Protein AF-N2A5P5-F1 (afdb_monomer_lite)

pLDDT: mean 85.72, std 20.42, range [27.73, 98.94]

Foldseek 3Di:
DEQDLHEQAQNEQDQPEQALYEHDNYEQDQYEHELYEQDNYEPDQYEDDNHEHHNYEQANYEHDQYEQDQYEQDLYEQDQYEDDNYEQDQYEHHNYEDANYEQANYENDCYAQANYECACYEQALYEPHLYANHLYECHNYHQHLYHQFNYNCHNYADDPVVQVVCCVQVVCDCVNVPHCPDPDPDDDDDDDDDGDDPVSSVVSVVVVVVPD

Secondary structure (DSSP, 8-state):
-B-TT-B-TT-B-TT-B-TT-B-TT-B-TT-B-TT-B-TT-B-TT-B-TT-B-TT-B-TT-B-TT-B-TT-B-TT-B-TT-B-TT-B-TT-B-TT-B-TT-B-TT-B-TT-B-TT-B-TT-B-TT-B-TT-B-TT-B-TT-B-TT-B-TT-B-TT-B--HHHHHHHHHHH---GGGS----SS--------------HHHHHHHHHHHHTT-

Radius of gyration: 17.65 Å; chains: 1; bounding box: 47×33×48 Å

Sequence (212 aa):
MNIEKSNLEQANLCGTNFYNSNLSQANLKNALMRFSNFRFCNLRNADLTGADLTGADLRDAFLENAILIGANLRGVNLRRINLKGAVLRKAKLEGADLSDSNLGNADLSNSELMKVRFINAKLEASSLENADLRYALFTNAKIEAIRLEGACIKGVIFSENQIEYLEKYYNMKEEKIKMSKSNDFELKVVNDQWPISQTAIDELLEELSKTR

InterPro domains:
  IPR001646 Pentapeptide repeat [PF00805] (4-34)
  IPR001646 Pentapeptide repeat [PF00805] (66-103)
  IPR001646 Pentapeptide repeat [PF00805] (118-154)
  IPR051082 Pentapeptide repeat and BTB/POZ domain-containing protein [PTHR14136] (5-165)

Organism: NCBI:txid1235802

Structure (mmCIF, N/CA/C/O backbone):
data_AF-N2A5P5-F1
#
_entry.id   AF-N2A5P5-F1
#
loop_
_atom_site.group_PDB
_atom_site.id
_atom_site.type_symbol
_atom_site.label_atom_id
_atom_site.label_alt_id
_atom_site.label_comp_id
_atom_site.label_asym_id
_atom_site.label_entity_id
_atom_site.label_seq_id
_atom_site.pdbx_PDB_ins_code
_atom_site.Cartn_x
_atom_site.Cartn_y
_atom_site.Cartn_z
_atom_site.occupancy
_atom_site.B_iso_or_equiv
_atom_site.auth_seq_id
_atom_site.auth_comp_id
_atom_site.auth_asym_id
_atom_site.auth_atom_id
_atom_site.pdbx_PDB_model_num
ATOM 1 N N . MET A 1 1 ? 15.684 -8.470 -13.370 1.00 89.38 1 MET A N 1
ATOM 2 C CA . MET A 1 1 ? 16.046 -7.296 -14.203 1.00 89.38 1 MET A CA 1
ATOM 3 C C . MET A 1 1 ? 16.482 -6.154 -13.289 1.00 89.38 1 MET A C 1
ATOM 5 O O . MET A 1 1 ? 16.019 -6.119 -12.155 1.00 89.38 1 MET A O 1
ATOM 9 N N . ASN A 1 2 ? 17.363 -5.252 -13.732 1.00 94.81 2 ASN A N 1
ATOM 10 C CA . ASN A 1 2 ? 17.663 -4.018 -12.999 1.00 94.81 2 ASN A CA 1
ATOM 11 C C . ASN A 1 2 ? 17.265 -2.815 -13.857 1.00 94.81 2 ASN A C 1
ATOM 13 O O . ASN A 1 2 ? 17.882 -2.563 -14.886 1.00 94.81 2 ASN A O 1
ATOM 17 N N . ILE A 1 3 ? 16.214 -2.127 -13.433 1.00 95.31 3 ILE A N 1
ATOM 18 C CA . ILE A 1 3 ? 15.655 -0.919 -14.047 1.00 95.31 3 ILE A CA 1
ATOM 19 C C . ILE A 1 3 ? 15.402 0.133 -12.955 1.00 95.31 3 ILE A C 1
ATOM 21 O O . ILE A 1 3 ? 14.454 0.916 -13.019 1.00 95.31 3 ILE A O 1
ATOM 25 N N . GLU A 1 4 ? 16.253 0.135 -11.926 1.00 98.06 4 GLU A N 1
ATOM 26 C CA . GLU A 1 4 ? 16.302 1.179 -10.905 1.00 98.06 4 GLU A CA 1
ATOM 27 C C . GLU A 1 4 ? 16.377 2.566 -11.557 1.00 98.06 4 GLU A C 1
ATOM 29 O O . GLU A 1 4 ? 17.116 2.765 -12.522 1.00 98.06 4 GLU A O 1
ATOM 34 N N . LYS A 1 5 ? 15.609 3.525 -11.021 1.00 98.12 5 LYS A N 1
ATOM 35 C CA . LYS A 1 5 ? 15.544 4.924 -11.492 1.00 98.12 5 LYS A CA 1
ATOM 36 C C . LYS A 1 5 ? 15.142 5.100 -12.960 1.00 98.12 5 LYS A C 1
ATOM 38 O O . LYS A 1 5 ? 15.228 6.206 -13.490 1.00 98.12 5 LYS A O 1
ATOM 43 N N . SER A 1 6 ? 14.713 4.035 -13.633 1.00 98.06 6 SER A N 1
ATOM 44 C CA . SER A 1 6 ? 14.269 4.128 -15.019 1.00 98.06 6 SER A CA 1
ATOM 45 C C . SER A 1 6 ? 13.010 4.985 -15.132 1.00 98.06 6 SER A C 1
ATOM 47 O O . SER A 1 6 ? 12.188 5.046 -14.213 1.00 98.06 6 SER A O 1
ATOM 49 N N . ASN A 1 7 ? 12.860 5.646 -16.278 1.00 98.44 7 ASN A N 1
ATOM 50 C CA . ASN A 1 7 ? 11.618 6.312 -16.629 1.00 98.44 7 ASN A CA 1
ATOM 51 C C . ASN A 1 7 ? 10.752 5.372 -17.472 1.00 98.44 7 ASN A C 1
ATOM 53 O O . ASN A 1 7 ? 11.089 5.066 -18.613 1.00 98.44 7 ASN A O 1
ATOM 57 N N . LEU A 1 8 ? 9.655 4.919 -16.880 1.00 98.12 8 LEU A N 1
ATOM 58 C CA . LEU A 1 8 ? 8.645 4.029 -17.447 1.00 98.12 8 LEU A CA 1
ATOM 59 C C . LEU A 1 8 ? 7.249 4.661 -17.333 1.00 98.12 8 LEU A C 1
ATOM 61 O O . LEU A 1 8 ? 6.236 3.960 -17.296 1.00 98.12 8 LEU A O 1
ATOM 65 N N . GLU A 1 9 ? 7.188 5.991 -17.257 1.00 98.62 9 GLU A N 1
ATOM 66 C CA . GLU A 1 9 ? 5.933 6.729 -17.254 1.00 98.62 9 GLU A CA 1
ATOM 67 C C . GLU A 1 9 ? 5.103 6.380 -18.493 1.00 98.62 9 GLU A C 1
ATOM 69 O O . GLU A 1 9 ? 5.610 6.354 -19.614 1.00 98.62 9 GLU A O 1
ATOM 74 N N . GLN A 1 10 ? 3.822 6.079 -18.268 1.00 98.56 10 GLN A N 1
ATOM 75 C CA . GLN A 1 10 ? 2.847 5.677 -19.288 1.00 98.56 10 GLN A CA 1
ATOM 76 C C . GLN A 1 10 ? 3.238 4.419 -20.083 1.00 98.56 10 GLN A C 1
ATOM 78 O O . GLN A 1 10 ? 2.587 4.083 -21.074 1.00 98.56 10 GLN A O 1
ATOM 83 N N . ALA A 1 11 ? 4.272 3.686 -19.659 1.00 98.44 11 ALA A N 1
ATOM 84 C CA . ALA A 1 11 ? 4.704 2.487 -20.354 1.00 98.44 11 ALA A CA 1
ATOM 85 C C . ALA A 1 11 ? 3.616 1.406 -20.308 1.00 98.44 11 ALA A C 1
ATOM 87 O O . ALA A 1 11 ? 2.959 1.190 -19.285 1.00 98.44 11 ALA A O 1
ATOM 88 N N . ASN A 1 12 ? 3.460 0.675 -21.413 1.00 98.44 12 ASN A N 1
ATOM 89 C CA . ASN A 1 12 ? 2.666 -0.544 -21.422 1.00 98.44 12 ASN A CA 1
ATOM 90 C C . ASN A 1 12 ? 3.538 -1.727 -20.999 1.00 98.44 12 ASN A C 1
ATOM 92 O O . ASN A 1 12 ? 4.409 -2.173 -21.740 1.00 98.44 12 ASN A O 1
ATOM 96 N N . LEU A 1 13 ? 3.277 -2.226 -19.799 1.00 98.12 13 LEU A N 1
ATOM 97 C CA . LEU A 1 13 ? 3.984 -3.316 -19.141 1.00 98.12 13 LEU A CA 1
ATOM 98 C C . LEU A 1 13 ? 3.015 -4.442 -18.749 1.00 98.12 13 LEU A C 1
ATOM 100 O O . LEU A 1 13 ? 3.316 -5.212 -17.834 1.00 98.12 13 LEU A O 1
ATOM 104 N N . CYS A 1 14 ? 1.840 -4.516 -19.389 1.00 98.12 14 CYS A N 1
ATOM 105 C CA . CYS A 1 14 ? 0.819 -5.515 -19.082 1.00 98.12 14 CYS A CA 1
ATOM 106 C C . CYS A 1 14 ? 1.378 -6.930 -19.268 1.00 98.12 14 CYS A C 1
ATOM 108 O O . CYS A 1 14 ? 1.959 -7.244 -20.305 1.00 98.12 14 CYS A O 1
ATOM 110 N N . GLY A 1 15 ? 1.185 -7.792 -18.271 1.00 97.75 15 GLY A N 1
ATOM 111 C CA . GLY A 1 15 ? 1.650 -9.180 -18.296 1.00 97.75 15 GLY A CA 1
ATOM 112 C C . GLY A 1 15 ? 3.170 -9.351 -18.205 1.00 97.75 15 GLY A C 1
ATOM 113 O O . GLY A 1 15 ? 3.657 -10.482 -18.245 1.00 97.75 15 GLY A O 1
ATOM 114 N N . THR A 1 16 ? 3.941 -8.268 -18.066 1.00 98.12 16 THR A N 1
ATOM 115 C CA . THR A 1 16 ? 5.398 -8.358 -17.944 1.00 98.12 16 THR A CA 1
ATOM 116 C C . THR A 1 16 ? 5.785 -9.104 -16.670 1.00 98.12 16 THR A C 1
ATOM 118 O O . THR A 1 16 ? 5.242 -8.874 -15.585 1.00 98.12 16 THR A O 1
ATOM 121 N N . ASN A 1 17 ? 6.765 -9.998 -16.791 1.00 97.94 17 ASN A N 1
ATOM 122 C CA . ASN A 1 17 ? 7.321 -10.711 -15.654 1.00 97.94 17 ASN A CA 1
ATOM 123 C C . ASN A 1 17 ? 8.521 -9.953 -15.077 1.00 97.94 17 ASN A C 1
ATOM 125 O O . ASN A 1 17 ? 9.625 -10.022 -15.616 1.00 97.94 17 ASN A O 1
ATOM 129 N N . PHE A 1 18 ? 8.306 -9.267 -13.957 1.00 97.88 18 PHE A N 1
ATOM 130 C CA . PHE A 1 18 ? 9.353 -8.582 -13.210 1.00 97.88 18 PHE A CA 1
ATOM 131 C C . PHE A 1 18 ? 9.908 -9.407 -12.052 1.00 97.88 18 PHE A C 1
ATOM 133 O O . PHE A 1 18 ? 10.740 -8.878 -11.330 1.00 97.88 18 PHE A O 1
ATOM 140 N N . TYR A 1 19 ? 9.524 -10.676 -11.875 1.00 97.94 19 TYR A N 1
ATOM 141 C CA . TYR A 1 19 ? 9.940 -11.516 -10.745 1.00 97.94 19 TYR A CA 1
ATOM 142 C C . TYR A 1 19 ? 11.379 -11.252 -10.269 1.00 97.94 19 TYR A C 1
ATOM 144 O O . TYR A 1 19 ? 12.332 -11.363 -11.048 1.00 97.94 19 TYR A O 1
ATOM 152 N N . ASN A 1 20 ? 11.525 -10.901 -8.986 1.00 97.88 20 ASN A N 1
ATOM 153 C CA . ASN A 1 20 ? 12.812 -10.608 -8.349 1.00 97.88 20 ASN A CA 1
ATOM 154 C C . ASN A 1 20 ? 13.648 -9.516 -9.064 1.00 97.88 20 ASN A C 1
ATOM 156 O O . ASN A 1 20 ? 14.874 -9.602 -9.156 1.00 97.88 20 ASN A O 1
ATOM 160 N N . SER A 1 21 ? 12.994 -8.503 -9.637 1.00 98.31 21 SER A N 1
ATOM 161 C CA . SER A 1 21 ? 13.669 -7.372 -10.284 1.00 98.31 21 SER A CA 1
ATOM 162 C C . SER A 1 21 ? 13.833 -6.182 -9.349 1.00 98.31 21 SER A C 1
ATOM 164 O O . SER A 1 21 ? 13.068 -5.986 -8.404 1.00 98.31 21 SER A O 1
ATOM 166 N N . ASN A 1 22 ? 14.829 -5.353 -9.654 1.00 98.69 22 ASN A N 1
ATOM 167 C CA . ASN A 1 22 ? 15.015 -4.063 -9.016 1.00 98.69 22 ASN A CA 1
ATOM 168 C C . ASN A 1 22 ? 14.384 -2.958 -9.870 1.00 98.69 22 ASN A C 1
ATOM 170 O O . ASN A 1 22 ? 14.836 -2.704 -10.986 1.00 98.69 22 ASN A O 1
ATOM 174 N N . LEU A 1 23 ? 13.348 -2.324 -9.328 1.00 98.50 23 LEU A N 1
ATOM 175 C CA . LEU A 1 23 ? 12.633 -1.167 -9.866 1.00 98.50 23 LEU A CA 1
ATOM 176 C C . LEU A 1 23 ? 12.647 0.001 -8.862 1.00 98.50 23 LEU A C 1
ATOM 178 O O . LEU A 1 23 ? 11.804 0.894 -8.939 1.00 98.50 23 LEU A O 1
ATOM 182 N N . SER A 1 24 ? 13.555 0.001 -7.878 1.00 98.75 24 SER A N 1
ATOM 183 C CA . SER A 1 24 ? 13.569 1.057 -6.865 1.00 98.75 24 SER A CA 1
ATOM 184 C C . SER A 1 24 ? 13.732 2.422 -7.522 1.00 98.75 24 SER A C 1
ATOM 186 O O . SER A 1 24 ? 14.512 2.558 -8.465 1.00 98.75 24 SER A O 1
ATOM 188 N N . GLN A 1 25 ? 13.025 3.430 -7.017 1.00 98.75 25 GLN A N 1
ATOM 189 C CA . GLN A 1 25 ? 13.051 4.800 -7.543 1.00 98.75 25 GLN A CA 1
ATOM 190 C C . GLN A 1 25 ? 12.631 4.935 -9.021 1.00 98.75 25 GLN A C 1
ATOM 192 O O . GLN A 1 25 ? 12.837 5.993 -9.609 1.00 98.75 25 GLN A O 1
ATOM 197 N N . ALA A 1 26 ? 12.072 3.896 -9.653 1.00 98.69 26 ALA A N 1
ATOM 198 C CA . ALA A 1 26 ? 11.576 4.007 -11.021 1.00 98.69 26 ALA A CA 1
ATOM 199 C C . ALA A 1 26 ? 10.367 4.956 -11.088 1.00 98.69 26 ALA A C 1
ATOM 201 O O . ALA A 1 26 ? 9.514 4.960 -10.195 1.00 98.69 26 ALA A O 1
ATOM 202 N N . ASN A 1 27 ? 10.277 5.732 -12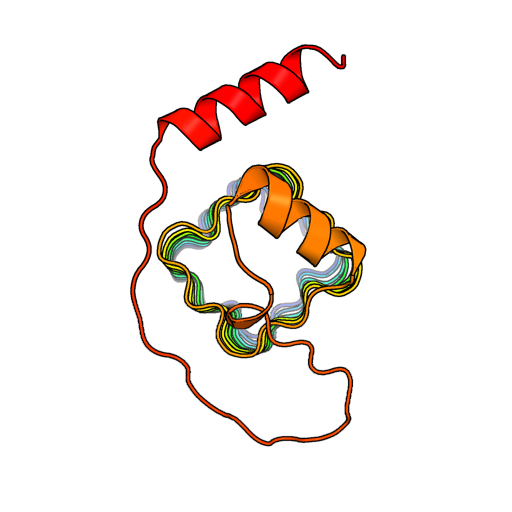.169 1.00 98.81 27 ASN A N 1
ATOM 203 C CA . ASN A 1 27 ? 9.079 6.492 -12.508 1.00 98.81 27 ASN A CA 1
ATOM 204 C C . ASN A 1 27 ? 8.130 5.574 -13.290 1.00 98.81 27 ASN A C 1
ATOM 206 O O . ASN A 1 27 ? 8.405 5.243 -14.436 1.00 98.81 27 ASN A O 1
ATOM 210 N N . LEU A 1 28 ? 7.035 5.154 -12.665 1.00 98.75 28 LEU A N 1
ATOM 211 C CA . LEU A 1 28 ? 5.990 4.277 -13.206 1.00 98.75 28 LEU A CA 1
ATOM 212 C C . LEU A 1 28 ? 4.634 4.999 -13.267 1.00 98.75 28 LEU A C 1
ATOM 214 O O . LEU A 1 28 ? 3.579 4.357 -13.296 1.00 98.75 28 LEU A O 1
ATOM 218 N N . LYS A 1 29 ? 4.644 6.338 -13.274 1.00 98.88 29 LYS A N 1
ATOM 219 C CA . LYS A 1 29 ? 3.428 7.152 -13.335 1.00 98.88 29 LYS A CA 1
ATOM 220 C C . LYS A 1 29 ? 2.555 6.730 -14.502 1.00 98.88 29 LYS A C 1
ATOM 222 O O . LYS A 1 29 ? 3.030 6.640 -15.631 1.00 98.88 29 LYS A O 1
ATOM 227 N N . ASN A 1 30 ? 1.276 6.489 -14.241 1.00 98.75 30 ASN A N 1
ATOM 228 C CA . ASN A 1 30 ? 0.281 6.110 -15.246 1.00 98.75 30 ASN A CA 1
ATOM 229 C C . ASN A 1 30 ? 0.664 4.879 -16.099 1.00 98.75 30 ASN A C 1
ATOM 231 O O . ASN A 1 30 ? 0.097 4.681 -17.173 1.00 98.75 30 ASN A O 1
ATOM 235 N N . ALA A 1 31 ? 1.626 4.056 -15.665 1.00 98.75 31 ALA A N 1
ATOM 236 C CA . ALA A 1 31 ? 2.014 2.856 -16.394 1.00 98.75 31 ALA A CA 1
ATOM 237 C C . ALA A 1 31 ? 0.888 1.811 -16.358 1.00 98.75 31 ALA A C 1
ATOM 239 O O . ALA A 1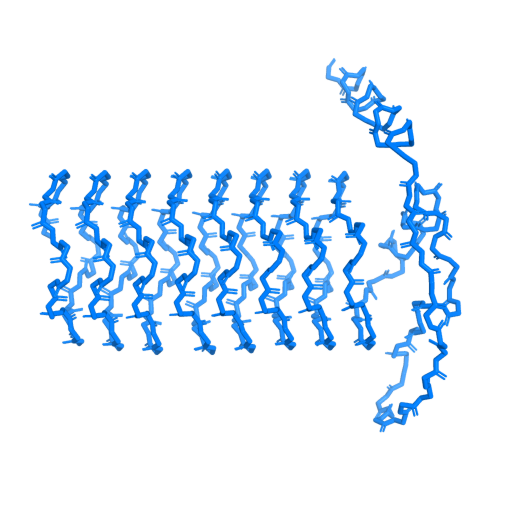 31 ? 0.183 1.653 -15.355 1.00 98.75 31 ALA A O 1
ATOM 240 N N . LEU A 1 32 ? 0.739 1.062 -17.451 1.00 98.75 32 LEU A N 1
ATOM 241 C CA . LEU A 1 32 ? -0.211 -0.043 -17.547 1.00 98.75 32 LEU A CA 1
ATOM 242 C C . LEU A 1 32 ? 0.502 -1.334 -17.149 1.00 98.75 32 LEU A C 1
ATOM 244 O O . LEU A 1 32 ? 1.294 -1.864 -17.919 1.00 98.75 32 LEU A O 1
ATOM 248 N N . MET A 1 33 ? 0.224 -1.853 -15.959 1.00 98.12 33 MET A N 1
ATOM 249 C CA . MET A 1 33 ? 0.908 -3.011 -15.365 1.00 98.12 33 MET A CA 1
ATOM 250 C C . MET A 1 33 ? -0.077 -4.118 -14.971 1.00 98.12 33 MET A C 1
ATOM 252 O O . MET A 1 33 ? 0.137 -4.876 -14.022 1.00 98.12 33 MET A O 1
ATOM 256 N N . ARG A 1 34 ? -1.194 -4.201 -15.698 1.00 97.94 34 ARG A N 1
ATOM 257 C CA . ARG A 1 34 ? -2.229 -5.205 -15.454 1.00 97.94 34 ARG A CA 1
ATOM 258 C C . ARG A 1 34 ? -1.664 -6.607 -15.634 1.00 97.94 34 ARG A C 1
ATOM 260 O O . ARG A 1 34 ? -0.956 -6.862 -16.608 1.00 97.94 34 ARG A O 1
ATOM 267 N N . PHE A 1 35 ? -2.025 -7.516 -14.733 1.00 96.62 35 PHE A N 1
ATOM 268 C CA . PHE A 1 35 ? -1.610 -8.928 -14.763 1.00 96.62 35 PHE A CA 1
ATOM 269 C C . PHE A 1 35 ? -0.090 -9.170 -14.737 1.00 96.62 35 PHE A C 1
ATOM 271 O O . PHE A 1 35 ? 0.368 -10.273 -15.033 1.00 96.62 35 PHE A O 1
ATOM 278 N N . SER A 1 36 ? 0.707 -8.159 -14.397 1.00 97.69 36 SER A N 1
ATOM 279 C CA . SER A 1 36 ? 2.163 -8.272 -14.330 1.00 97.69 36 SER A CA 1
ATOM 280 C C . SER A 1 36 ? 2.603 -8.956 -13.034 1.00 97.69 36 SER A C 1
ATOM 282 O O . SER A 1 36 ? 1.942 -8.861 -11.996 1.00 97.69 36 SER A O 1
ATOM 284 N N . ASN A 1 37 ? 3.739 -9.651 -13.077 1.00 97.62 37 ASN A N 1
ATOM 285 C CA . ASN A 1 37 ? 4.287 -10.355 -11.917 1.00 97.62 37 ASN A CA 1
ATOM 286 C C . ASN A 1 37 ? 5.388 -9.517 -11.260 1.00 97.62 37 ASN A C 1
ATOM 288 O O . ASN A 1 37 ? 6.486 -9.419 -11.806 1.00 97.62 37 ASN A O 1
ATOM 292 N N . PHE A 1 38 ? 5.110 -8.967 -10.079 1.00 97.75 38 PHE A N 1
ATOM 293 C CA . PHE A 1 38 ? 6.050 -8.193 -9.265 1.00 97.75 38 PHE A CA 1
ATOM 294 C C . PHE A 1 38 ? 6.502 -8.927 -8.001 1.00 97.75 38 PHE A C 1
ATOM 296 O O . PHE A 1 38 ? 7.065 -8.308 -7.095 1.00 97.75 38 PHE A O 1
ATOM 303 N N . ARG A 1 39 ? 6.290 -10.242 -7.908 1.00 97.69 39 ARG A N 1
ATOM 304 C CA . ARG A 1 39 ? 6.695 -10.995 -6.718 1.00 97.69 39 ARG A CA 1
ATOM 305 C C . ARG A 1 39 ? 8.177 -10.791 -6.417 1.00 97.69 39 ARG A C 1
ATOM 307 O O . ARG A 1 39 ? 9.017 -10.871 -7.321 1.00 97.69 39 ARG A O 1
ATOM 314 N N . PHE A 1 40 ? 8.479 -10.528 -5.148 1.00 97.38 40 PHE A N 1
ATOM 315 C CA . PHE A 1 40 ? 9.831 -10.252 -4.648 1.00 97.38 40 PHE A CA 1
ATOM 316 C C . PHE A 1 40 ? 10.540 -9.053 -5.304 1.00 97.38 40 PHE A C 1
ATOM 318 O O . PHE A 1 40 ? 11.757 -8.918 -5.187 1.00 97.38 40 PHE A O 1
ATOM 325 N N . CYS A 1 41 ? 9.823 -8.175 -6.012 1.00 98.00 41 CYS A N 1
ATOM 326 C CA . CYS A 1 41 ? 10.438 -6.991 -6.605 1.00 98.00 41 CYS A CA 1
ATOM 327 C C . CYS A 1 41 ? 10.808 -5.956 -5.548 1.00 98.00 41 CYS A C 1
ATOM 329 O O . CYS A 1 41 ? 10.086 -5.746 -4.571 1.00 98.00 41 CYS A O 1
ATOM 331 N N . ASN 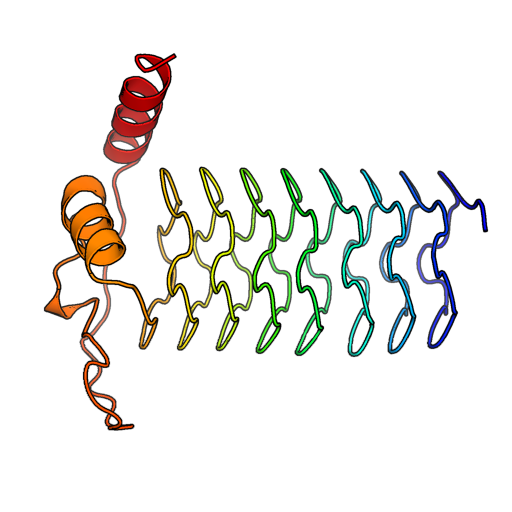A 1 42 ? 11.899 -5.242 -5.806 1.00 98.69 42 ASN A N 1
ATOM 332 C CA . ASN A 1 42 ? 12.231 -4.024 -5.087 1.00 98.69 42 ASN A CA 1
ATOM 333 C C . ASN A 1 42 ? 11.621 -2.821 -5.813 1.00 98.69 42 ASN A C 1
ATOM 335 O O . ASN A 1 42 ? 12.121 -2.420 -6.855 1.00 98.69 42 ASN A O 1
ATOM 339 N N . LEU A 1 43 ? 10.556 -2.251 -5.260 1.00 98.62 43 LEU A N 1
ATOM 340 C CA . LEU A 1 43 ? 9.837 -1.058 -5.729 1.00 98.62 43 LEU A CA 1
ATOM 341 C C . LEU A 1 43 ? 9.974 0.106 -4.728 1.00 98.62 43 LEU A C 1
ATOM 343 O O . LEU A 1 43 ? 9.197 1.060 -4.759 1.00 98.62 43 LEU A O 1
ATOM 347 N N . ARG A 1 44 ? 10.959 0.046 -3.821 1.00 98.81 44 ARG A N 1
ATOM 348 C CA . ARG A 1 44 ? 11.184 1.086 -2.809 1.00 98.81 44 ARG A CA 1
ATOM 349 C C . ARG A 1 44 ? 11.346 2.456 -3.448 1.00 98.81 44 ARG A C 1
ATOM 351 O O . ARG A 1 44 ? 12.145 2.618 -4.375 1.00 98.81 44 ARG A O 1
ATOM 358 N N . ASN A 1 45 ? 10.635 3.441 -2.908 1.00 98.75 45 ASN A N 1
ATOM 359 C CA . ASN A 1 45 ? 10.616 4.822 -3.396 1.00 98.75 45 ASN A CA 1
ATOM 360 C C . ASN A 1 45 ? 10.215 4.975 -4.883 1.00 98.75 45 ASN A C 1
ATOM 362 O O . ASN A 1 45 ? 10.514 6.007 -5.478 1.00 98.75 45 ASN A O 1
ATOM 366 N N . ALA A 1 46 ? 9.614 3.963 -5.519 1.00 98.75 46 ALA A N 1
ATOM 367 C CA . ALA A 1 46 ? 9.105 4.098 -6.882 1.00 98.75 46 ALA A CA 1
ATOM 368 C C . ALA A 1 46 ? 7.852 4.987 -6.905 1.00 98.75 46 ALA A C 1
ATOM 370 O O . ALA A 1 46 ? 7.085 5.022 -5.938 1.00 98.75 46 ALA A O 1
ATOM 371 N N . ASP A 1 47 ? 7.629 5.679 -8.020 1.00 98.88 47 ASP A N 1
ATOM 372 C CA . ASP A 1 47 ? 6.440 6.504 -8.226 1.00 98.88 47 ASP A CA 1
ATOM 373 C C . ASP A 1 47 ? 5.465 5.793 -9.165 1.00 98.88 47 ASP A C 1
ATOM 375 O O . ASP A 1 47 ? 5.663 5.758 -10.374 1.00 98.88 47 ASP A O 1
ATOM 379 N N . LEU A 1 48 ? 4.417 5.210 -8.595 1.00 98.81 48 LEU A N 1
ATOM 380 C CA . LEU A 1 48 ? 3.324 4.512 -9.269 1.00 98.81 48 LEU A CA 1
ATOM 381 C C . LEU A 1 48 ? 2.046 5.370 -9.312 1.00 98.81 48 LEU A C 1
ATOM 383 O O . LEU A 1 48 ? 0.941 4.824 -9.386 1.00 98.81 48 LEU A O 1
ATOM 387 N N . THR A 1 49 ? 2.157 6.701 -9.232 1.00 98.88 49 THR A N 1
ATOM 388 C CA . THR A 1 49 ? 0.987 7.596 -9.258 1.00 98.88 49 THR A CA 1
ATOM 389 C C . THR A 1 49 ? 0.127 7.321 -10.493 1.00 98.88 49 THR A C 1
ATOM 391 O O . THR A 1 49 ? 0.618 7.347 -11.620 1.00 98.88 49 THR A O 1
ATOM 394 N N . GLY A 1 50 ? -1.161 7.041 -10.284 1.00 98.81 50 GLY A N 1
ATOM 395 C CA . GLY A 1 50 ? -2.129 6.762 -11.350 1.00 98.81 50 GLY A CA 1
ATOM 396 C C . GLY A 1 50 ? -1.913 5.454 -12.120 1.00 98.81 50 GLY A C 1
ATOM 397 O O . GLY A 1 50 ? -2.605 5.218 -13.107 1.00 98.81 50 GLY A O 1
ATOM 398 N N . ALA A 1 51 ? -0.973 4.599 -11.712 1.00 98.81 51 ALA A N 1
ATOM 399 C CA . ALA A 1 51 ? -0.690 3.361 -12.426 1.00 98.81 51 ALA A CA 1
ATOM 400 C C . ALA A 1 51 ? -1.833 2.335 -12.322 1.00 98.81 51 ALA A C 1
ATOM 402 O O . ALA A 1 51 ? -2.528 2.258 -11.305 1.00 98.81 51 ALA A O 1
ATOM 403 N N . ASP A 1 52 ? -2.003 1.508 -13.357 1.00 98.75 52 ASP A N 1
ATOM 404 C CA . ASP A 1 52 ? -2.997 0.431 -13.372 1.00 98.75 52 ASP A CA 1
ATOM 405 C C . ASP A 1 52 ? -2.345 -0.923 -13.079 1.00 98.75 52 ASP A C 1
ATOM 407 O O . ASP A 1 52 ? -1.689 -1.511 -13.939 1.00 98.75 52 ASP A O 1
ATOM 411 N N . LEU A 1 53 ? -2.542 -1.417 -11.858 1.00 98.50 53 LEU A N 1
ATOM 412 C CA . LEU A 1 53 ? -2.011 -2.680 -11.342 1.00 98.50 53 LEU A CA 1
ATOM 413 C C . LEU A 1 53 ? -3.099 -3.759 -11.250 1.00 98.50 53 LEU A C 1
ATOM 415 O O . LEU A 1 53 ? -2.904 -4.770 -10.578 1.00 98.50 53 LEU A O 1
ATOM 419 N N . THR A 1 54 ? -4.250 -3.573 -11.906 1.00 96.19 54 THR A N 1
ATOM 420 C CA . THR A 1 54 ? -5.365 -4.529 -11.837 1.00 96.19 54 THR A CA 1
ATOM 421 C C . THR A 1 54 ? -4.900 -5.947 -12.185 1.00 96.19 54 THR A C 1
ATOM 423 O O . THR A 1 54 ? -4.329 -6.190 -13.250 1.00 96.19 54 THR A O 1
ATOM 426 N N . GLY A 1 55 ? -5.136 -6.896 -11.278 1.00 92.94 55 GLY A N 1
ATOM 427 C CA . GLY A 1 55 ? -4.748 -8.299 -11.452 1.00 92.94 55 GLY A CA 1
ATOM 428 C C . GLY A 1 55 ? -3.241 -8.582 -11.391 1.00 92.94 55 GLY A C 1
ATOM 429 O O . GLY A 1 55 ? -2.847 -9.721 -11.629 1.00 92.94 55 GLY A O 1
ATOM 430 N N . ALA A 1 56 ? -2.397 -7.589 -11.095 1.00 96.81 56 ALA A N 1
ATOM 431 C CA . ALA A 1 56 ? -0.977 -7.814 -10.852 1.00 96.81 56 ALA A CA 1
ATOM 432 C C . ALA A 1 56 ? -0.756 -8.675 -9.596 1.00 96.81 56 ALA A C 1
ATOM 434 O O . ALA A 1 56 ? -1.605 -8.756 -8.706 1.00 96.81 56 ALA A O 1
ATOM 435 N N . ASP A 1 57 ? 0.410 -9.306 -9.506 1.00 96.25 57 ASP A N 1
ATOM 436 C CA . ASP A 1 57 ? 0.822 -10.083 -8.338 1.00 96.25 57 ASP A CA 1
ATOM 437 C C . ASP A 1 57 ? 2.010 -9.404 -7.655 1.00 96.25 57 ASP A C 1
ATOM 439 O O . ASP A 1 57 ? 3.133 -9.468 -8.157 1.00 96.25 57 ASP A O 1
ATOM 443 N N . LEU A 1 58 ? 1.762 -8.742 -6.521 1.00 97.62 58 LEU A N 1
ATOM 444 C CA . LEU A 1 58 ? 2.789 -8.051 -5.730 1.00 97.62 58 LEU A CA 1
ATOM 445 C C . LEU A 1 58 ? 3.096 -8.771 -4.410 1.00 97.62 58 LEU A C 1
ATOM 447 O O . LEU A 1 58 ? 3.630 -8.161 -3.479 1.00 97.62 58 LEU A O 1
ATOM 451 N N . ARG A 1 59 ? 2.761 -10.062 -4.297 1.00 97.00 59 ARG A N 1
ATOM 452 C CA . ARG A 1 59 ? 3.070 -10.831 -3.087 1.00 97.00 59 ARG A CA 1
ATOM 453 C C . ARG A 1 59 ? 4.559 -10.768 -2.778 1.00 97.00 59 ARG A C 1
ATOM 455 O O . ARG A 1 59 ? 5.393 -10.959 -3.666 1.00 97.00 59 ARG A O 1
ATOM 462 N N . ASP A 1 60 ? 4.873 -10.525 -1.511 1.00 97.12 60 ASP A N 1
ATOM 463 C CA . ASP A 1 60 ? 6.249 -10.441 -1.012 1.00 97.12 60 ASP A CA 1
ATOM 464 C C . ASP A 1 60 ? 7.108 -9.333 -1.685 1.00 97.12 60 ASP A C 1
ATOM 466 O O . ASP A 1 60 ? 8.336 -9.380 -1.625 1.00 97.12 60 ASP A O 1
ATOM 470 N N . ALA A 1 61 ? 6.498 -8.341 -2.349 1.00 98.12 61 ALA A N 1
ATOM 471 C CA . ALA A 1 61 ? 7.211 -7.193 -2.916 1.00 98.12 61 ALA A CA 1
ATOM 472 C C . ALA A 1 61 ? 7.525 -6.111 -1.861 1.00 98.12 61 ALA A C 1
ATOM 474 O O . ALA A 1 61 ? 6.853 -5.985 -0.831 1.00 98.12 61 ALA A O 1
ATOM 475 N N . PHE A 1 62 ? 8.539 -5.295 -2.149 1.00 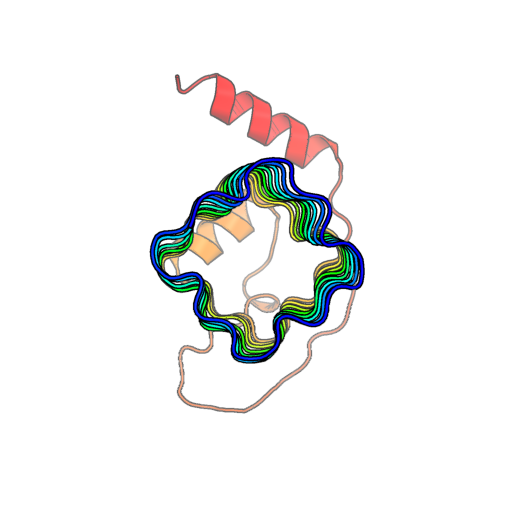98.69 62 PHE A N 1
ATOM 476 C CA . PHE A 1 62 ? 9.040 -4.227 -1.280 1.00 98.69 62 PHE A CA 1
ATOM 477 C C . PHE A 1 62 ? 8.684 -2.851 -1.847 1.00 98.69 62 PHE A C 1
ATOM 479 O O . PHE A 1 62 ? 9.279 -2.427 -2.835 1.00 98.69 62 PHE A O 1
ATOM 486 N N . LEU A 1 63 ? 7.705 -2.169 -1.258 1.00 98.56 63 LEU A N 1
ATOM 487 C CA . LEU A 1 63 ? 7.174 -0.867 -1.681 1.00 98.56 63 LEU A CA 1
ATOM 488 C C . LEU A 1 63 ? 7.332 0.193 -0.577 1.00 98.56 63 LEU A C 1
ATOM 490 O O . LEU A 1 63 ? 6.543 1.134 -0.488 1.00 98.56 63 LEU A O 1
ATOM 494 N N . GLU A 1 64 ? 8.340 0.061 0.287 1.00 98.75 64 GLU A N 1
ATOM 495 C CA . GLU A 1 64 ? 8.587 1.048 1.335 1.00 98.75 64 GLU A CA 1
ATOM 496 C C . GLU A 1 64 ? 8.771 2.442 0.719 1.00 98.75 64 GLU A C 1
ATOM 498 O O . GLU A 1 64 ? 9.534 2.619 -0.239 1.00 98.75 64 GLU A O 1
ATOM 503 N N . ASN A 1 65 ? 8.047 3.418 1.272 1.00 98.69 65 ASN A N 1
ATOM 504 C CA . ASN A 1 65 ? 7.992 4.809 0.809 1.00 98.69 65 ASN A CA 1
ATOM 505 C C . ASN A 1 65 ? 7.614 4.996 -0.676 1.00 98.69 65 ASN A C 1
ATOM 507 O O . ASN A 1 65 ? 7.897 6.044 -1.256 1.00 98.69 65 ASN A O 1
ATOM 511 N N . ALA A 1 66 ? 7.010 3.998 -1.327 1.00 98.75 66 ALA A N 1
ATOM 512 C CA . ALA A 1 66 ? 6.521 4.151 -2.694 1.00 98.75 66 ALA A CA 1
ATOM 513 C C . ALA A 1 66 ? 5.323 5.116 -2.751 1.00 98.75 66 ALA A C 1
ATOM 515 O O . ALA A 1 66 ? 4.540 5.226 -1.802 1.00 98.75 66 ALA A O 1
ATOM 516 N N . ILE A 1 67 ? 5.156 5.793 -3.886 1.00 98.94 67 ILE A N 1
ATOM 517 C CA . ILE A 1 67 ? 4.036 6.704 -4.139 1.00 98.94 67 ILE A CA 1
ATOM 518 C C . ILE A 1 67 ? 3.026 5.969 -5.020 1.00 98.94 67 ILE A C 1
ATOM 520 O O . ILE A 1 67 ? 3.331 5.621 -6.149 1.00 98.94 67 ILE A O 1
ATOM 524 N N . LEU A 1 68 ? 1.820 5.722 -4.518 1.00 98.81 68 LEU A N 1
ATOM 525 C CA . LEU A 1 68 ? 0.729 5.022 -5.211 1.00 98.81 68 LEU A CA 1
ATOM 526 C C . LEU A 1 68 ? -0.537 5.888 -5.290 1.00 98.81 68 LEU A C 1
ATOM 528 O O . LEU A 1 68 ? -1.659 5.377 -5.275 1.00 98.81 68 LEU A O 1
ATOM 532 N N . ILE A 1 69 ? -0.375 7.212 -5.343 1.00 98.88 69 ILE A N 1
ATOM 533 C CA . ILE A 1 69 ? -1.502 8.147 -5.335 1.00 98.88 69 ILE A CA 1
ATOM 534 C C . ILE A 1 69 ? -2.413 7.855 -6.532 1.00 98.88 69 ILE A C 1
ATOM 536 O O . ILE A 1 69 ? -1.972 7.877 -7.679 1.00 98.88 69 ILE A O 1
ATOM 540 N N . GLY A 1 70 ? -3.689 7.570 -6.277 1.00 98.75 70 GLY A N 1
ATOM 541 C CA . GLY A 1 70 ? -4.662 7.274 -7.333 1.00 98.75 70 GLY A CA 1
ATOM 542 C C . GLY A 1 70 ? -4.428 5.972 -8.111 1.00 98.75 70 GLY A C 1
ATOM 543 O O . GLY A 1 70 ? -5.125 5.747 -9.100 1.00 98.75 70 GLY A O 1
ATOM 544 N N . ALA A 1 71 ? -3.475 5.123 -7.707 1.00 98.75 71 ALA A N 1
ATOM 545 C CA . ALA A 1 71 ? -3.199 3.861 -8.391 1.00 98.75 71 ALA A CA 1
ATOM 546 C C . ALA A 1 71 ? -4.399 2.902 -8.307 1.00 98.75 71 ALA A C 1
ATOM 548 O O . ALA A 1 71 ? -5.117 2.861 -7.303 1.00 98.75 71 ALA A O 1
ATOM 549 N N . ASN A 1 72 ? -4.611 2.107 -9.357 1.00 98.81 72 ASN A N 1
ATOM 550 C CA . ASN A 1 72 ? -5.673 1.109 -9.406 1.00 98.81 72 ASN A CA 1
ATOM 551 C C . ASN A 1 72 ? -5.142 -0.271 -8.996 1.00 98.81 72 ASN A C 1
ATOM 553 O O . ASN A 1 72 ? -4.393 -0.902 -9.735 1.00 98.81 72 ASN A O 1
ATOM 557 N N . LEU A 1 73 ? -5.554 -0.728 -7.816 1.00 98.38 73 LEU A N 1
ATOM 558 C CA . LEU A 1 73 ? -5.151 -1.963 -7.138 1.00 98.38 73 LEU A CA 1
ATOM 559 C C . LEU A 1 73 ? -6.368 -2.855 -6.806 1.00 98.38 73 LEU A C 1
ATOM 561 O O . LEU A 1 73 ? -6.301 -3.694 -5.906 1.00 98.38 73 LEU A O 1
ATOM 565 N N . ARG A 1 74 ? -7.503 -2.680 -7.498 1.00 95.75 74 ARG A N 1
ATOM 566 C CA . ARG A 1 74 ? -8.728 -3.447 -7.215 1.00 95.75 74 ARG A CA 1
ATOM 567 C C . ARG A 1 74 ? -8.494 -4.951 -7.344 1.00 95.75 74 ARG A C 1
ATOM 569 O O . ARG A 1 74 ? -7.964 -5.419 -8.352 1.00 95.75 74 ARG A O 1
ATOM 576 N N . GLY A 1 75 ? -8.912 -5.698 -6.323 1.00 86.00 75 GLY A N 1
ATOM 577 C CA . GLY A 1 75 ? -8.799 -7.158 -6.263 1.00 86.00 75 GLY A CA 1
ATOM 578 C C . GLY A 1 75 ? -7.367 -7.706 -6.300 1.00 86.00 75 GLY A C 1
ATOM 579 O O . GLY A 1 75 ? -7.183 -8.906 -6.497 1.00 86.00 75 GLY A O 1
ATOM 580 N N . VAL A 1 76 ? -6.347 -6.856 -6.147 1.00 94.38 76 VAL A N 1
ATOM 581 C CA . VAL A 1 76 ? -4.943 -7.273 -6.226 1.00 94.38 76 VAL A CA 1
ATOM 582 C C . VAL A 1 76 ? -4.557 -8.099 -5.000 1.00 94.38 76 VAL A C 1
ATOM 584 O O . VAL A 1 76 ? -4.977 -7.827 -3.872 1.00 94.38 76 VAL A O 1
ATOM 587 N N . ASN A 1 77 ? -3.716 -9.111 -5.220 1.00 91.25 77 ASN A N 1
ATOM 588 C CA . ASN A 1 77 ? -3.113 -9.876 -4.138 1.00 91.25 77 ASN A CA 1
ATOM 589 C C . ASN A 1 77 ? -1.856 -9.156 -3.629 1.00 91.25 77 ASN A C 1
ATOM 591 O O . ASN A 1 77 ? -0.801 -9.192 -4.265 1.00 91.25 77 ASN A O 1
ATOM 595 N N . LEU A 1 78 ? -1.992 -8.506 -2.475 1.00 95.94 78 LEU A N 1
ATOM 596 C CA . LEU A 1 78 ? -0.962 -7.730 -1.783 1.00 95.94 78 LEU A CA 1
ATOM 597 C C . LEU A 1 78 ? -0.499 -8.442 -0.499 1.00 95.94 78 LEU A C 1
ATOM 599 O O . LEU A 1 78 ? 0.014 -7.810 0.425 1.00 95.94 78 LEU A O 1
ATOM 603 N N . ARG A 1 79 ? -0.688 -9.764 -0.398 1.00 95.00 79 ARG A N 1
ATOM 604 C CA . ARG A 1 79 ? -0.314 -10.500 0.813 1.00 95.00 79 ARG A CA 1
ATOM 605 C C . ARG A 1 79 ? 1.181 -10.387 1.078 1.00 95.00 79 ARG A C 1
ATOM 607 O O . ARG A 1 79 ? 1.986 -10.547 0.157 1.00 95.00 79 ARG A O 1
ATOM 614 N N . ARG A 1 80 ? 1.546 -10.184 2.347 1.00 97.12 80 ARG A N 1
ATOM 615 C CA . ARG A 1 80 ? 2.947 -10.062 2.800 1.00 97.12 80 ARG A CA 1
ATOM 616 C C . ARG A 1 80 ? 3.744 -8.937 2.121 1.00 97.12 80 ARG A C 1
ATOM 618 O O . ARG A 1 80 ? 4.970 -8.932 2.186 1.00 97.12 80 ARG A O 1
ATOM 625 N N . ILE A 1 81 ? 3.073 -7.980 1.476 1.00 97.69 81 ILE A N 1
ATOM 626 C CA . ILE A 1 81 ? 3.737 -6.811 0.894 1.00 97.69 81 ILE A CA 1
ATOM 627 C C . ILE A 1 81 ? 4.287 -5.904 2.002 1.00 97.69 81 ILE A C 1
ATOM 629 O O . ILE A 1 81 ? 3.691 -5.788 3.079 1.00 97.69 81 ILE A O 1
ATOM 633 N N . ASN A 1 82 ? 5.402 -5.223 1.736 1.00 98.50 82 ASN A N 1
ATOM 634 C CA . ASN A 1 82 ? 5.895 -4.167 2.615 1.00 98.50 82 ASN A CA 1
ATOM 635 C C . ASN A 1 82 ? 5.590 -2.786 2.022 1.00 98.50 82 ASN A C 1
ATOM 637 O O . ASN A 1 82 ? 6.257 -2.353 1.093 1.00 98.50 82 ASN A O 1
ATOM 641 N N . LEU A 1 83 ? 4.594 -2.101 2.575 1.00 98.56 83 LEU A N 1
ATOM 642 C CA . LEU A 1 83 ? 4.130 -0.751 2.236 1.00 98.56 83 LEU A CA 1
ATOM 643 C C . LEU A 1 83 ? 4.465 0.268 3.342 1.00 98.56 83 LEU A C 1
ATOM 645 O O . LEU A 1 83 ? 3.830 1.318 3.430 1.00 98.56 83 LEU A O 1
ATOM 649 N N . LYS A 1 84 ? 5.438 -0.020 4.218 1.00 98.69 84 LYS A N 1
ATOM 650 C CA . LYS A 1 84 ? 5.810 0.895 5.307 1.00 98.69 84 LYS A CA 1
ATOM 651 C C . LYS A 1 84 ? 6.131 2.291 4.755 1.00 98.69 84 LYS A C 1
ATOM 653 O O . LYS A 1 84 ? 6.993 2.421 3.887 1.00 98.69 84 LYS A O 1
ATOM 658 N N . GLY A 1 85 ? 5.450 3.316 5.268 1.00 98.56 85 GLY A N 1
ATOM 659 C CA . GLY A 1 85 ? 5.620 4.710 4.839 1.00 98.56 85 GLY A CA 1
ATOM 660 C C . GLY A 1 85 ? 5.143 5.027 3.415 1.00 98.56 85 GLY A C 1
ATOM 661 O O . GLY A 1 85 ? 5.412 6.117 2.918 1.00 98.56 85 GLY A O 1
ATOM 662 N N . ALA A 1 86 ? 4.473 4.098 2.725 1.00 98.75 86 ALA A N 1
ATOM 663 C CA . ALA A 1 86 ? 3.975 4.332 1.373 1.00 98.75 86 ALA A CA 1
ATOM 664 C C . ALA A 1 86 ? 2.804 5.331 1.356 1.00 98.75 86 ALA A C 1
ATOM 666 O O . ALA A 1 86 ? 2.017 5.417 2.301 1.00 98.75 86 ALA A O 1
ATOM 667 N N . VAL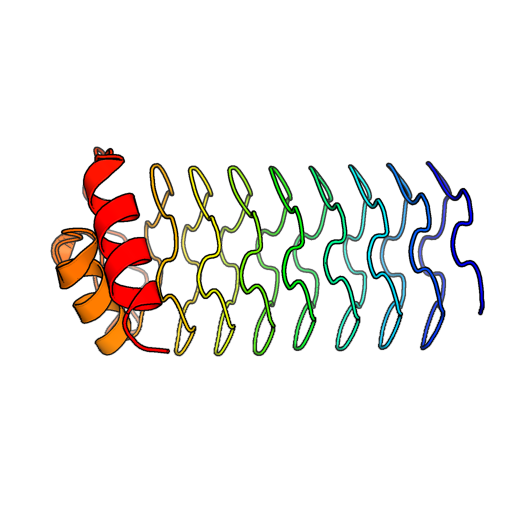 A 1 87 ? 2.659 6.057 0.247 1.00 98.88 87 VAL A N 1
ATOM 668 C CA . VAL A 1 87 ? 1.600 7.058 0.051 1.00 98.88 87 VAL A CA 1
ATOM 669 C C . VAL A 1 87 ? 0.561 6.514 -0.926 1.00 98.88 87 VAL A C 1
ATOM 671 O O . VAL A 1 87 ? 0.752 6.569 -2.135 1.00 98.88 87 VAL A O 1
ATOM 674 N N . LEU A 1 88 ? -0.561 6.011 -0.415 1.00 98.75 88 LEU A N 1
ATOM 675 C CA . LEU A 1 88 ? -1.673 5.413 -1.166 1.00 98.75 88 LEU A CA 1
ATOM 676 C C . LEU A 1 88 ? -2.918 6.317 -1.218 1.00 98.75 88 LEU A C 1
ATOM 678 O O . LEU A 1 88 ? -4.045 5.833 -1.354 1.00 98.75 88 LEU A O 1
ATOM 682 N N . ARG A 1 89 ? -2.749 7.640 -1.110 1.00 98.81 89 ARG A N 1
ATOM 683 C CA . ARG A 1 89 ? -3.880 8.580 -1.138 1.00 98.81 89 ARG A CA 1
ATOM 684 C C . ARG A 1 89 ? -4.735 8.375 -2.384 1.00 98.81 89 ARG A C 1
ATOM 686 O O . ARG A 1 89 ? -4.203 8.338 -3.493 1.00 98.81 89 ARG A O 1
ATOM 693 N N . LYS A 1 90 ? -6.058 8.297 -2.228 1.00 98.69 90 LYS A N 1
ATOM 694 C CA . LYS A 1 90 ? -7.002 8.083 -3.347 1.00 98.69 90 LYS A CA 1
ATOM 695 C C . LYS A 1 90 ? -6.769 6.793 -4.153 1.00 98.69 90 LYS A C 1
ATOM 697 O O . LYS A 1 90 ? -7.308 6.666 -5.252 1.00 98.69 90 LYS A O 1
ATOM 702 N N . ALA A 1 91 ? -5.959 5.853 -3.661 1.00 98.75 91 ALA A N 1
ATOM 703 C CA . ALA A 1 91 ? -5.760 4.572 -4.327 1.00 98.75 91 ALA A CA 1
ATOM 704 C C . ALA A 1 91 ? -7.061 3.759 -4.338 1.00 98.75 91 ALA A C 1
ATOM 706 O O . ALA A 1 91 ? -7.888 3.860 -3.428 1.00 98.75 91 ALA A O 1
ATOM 707 N N . LYS A 1 92 ? -7.234 2.938 -5.374 1.00 98.81 92 LYS A N 1
ATOM 708 C CA . LYS A 1 92 ? -8.427 2.111 -5.564 1.00 98.81 92 LYS A CA 1
ATOM 709 C C . LYS A 1 92 ? -8.098 0.676 -5.207 1.00 98.81 92 LYS A C 1
ATOM 711 O O . LYS A 1 92 ? -7.475 -0.017 -5.999 1.00 98.81 92 LYS A O 1
ATOM 716 N N . LEU A 1 93 ? -8.484 0.242 -4.019 1.00 98.56 93 LEU A N 1
ATOM 717 C CA . LEU A 1 93 ? -8.064 -1.023 -3.414 1.00 98.56 93 LEU A CA 1
ATOM 718 C C . LEU A 1 93 ? -9.243 -1.967 -3.160 1.00 98.56 93 LEU A C 1
ATOM 720 O O . LEU A 1 93 ? -9.054 -2.995 -2.527 1.00 98.56 93 LEU A O 1
ATOM 724 N N . GLU A 1 94 ? -10.443 -1.658 -3.659 1.00 96.94 94 GLU A N 1
ATOM 725 C CA . GLU A 1 94 ? -11.647 -2.465 -3.432 1.00 96.94 94 GLU A CA 1
ATOM 726 C C . GLU A 1 94 ? -11.383 -3.970 -3.629 1.00 96.94 94 GLU A C 1
ATOM 728 O O . GLU A 1 94 ? -10.911 -4.407 -4.684 1.00 96.94 94 GLU A O 1
ATOM 733 N N . GLY A 1 95 ? -11.667 -4.757 -2.588 1.00 91.69 95 GLY A N 1
ATOM 734 C CA . GLY A 1 95 ? -11.490 -6.211 -2.573 1.00 91.69 95 GLY A CA 1
ATOM 735 C C . GLY A 1 95 ? -10.041 -6.722 -2.570 1.00 91.69 95 GLY A C 1
ATOM 736 O O . GLY A 1 95 ? -9.844 -7.927 -2.720 1.00 91.69 95 GLY A O 1
ATOM 737 N N . ALA A 1 96 ? -9.029 -5.862 -2.426 1.00 97.00 96 ALA A N 1
ATOM 738 C CA . ALA A 1 96 ? -7.632 -6.289 -2.352 1.00 97.00 96 ALA A CA 1
ATOM 739 C C . ALA A 1 96 ? -7.337 -7.109 -1.080 1.00 97.00 96 ALA A C 1
ATOM 741 O O . ALA A 1 96 ? -7.919 -6.881 -0.013 1.00 97.00 96 ALA A O 1
ATOM 742 N N . ASP A 1 97 ? -6.395 -8.051 -1.184 1.00 96.69 97 ASP A N 1
ATOM 743 C CA . ASP A 1 97 ? -5.923 -8.844 -0.043 1.00 96.69 97 ASP A CA 1
ATOM 744 C C . ASP A 1 97 ? -4.576 -8.319 0.465 1.00 96.69 97 ASP A C 1
ATOM 746 O O . ASP A 1 97 ? -3.537 -8.620 -0.116 1.00 96.69 97 ASP A O 1
ATOM 750 N N . LEU A 1 98 ? -4.602 -7.563 1.563 1.00 98.44 98 LEU A N 1
ATOM 751 C CA . LEU A 1 98 ? -3.449 -7.035 2.297 1.00 98.44 98 LEU A CA 1
ATOM 752 C C . LEU A 1 98 ? -3.118 -7.889 3.534 1.00 98.44 98 LEU A C 1
ATOM 754 O O . LEU A 1 98 ? -2.469 -7.409 4.464 1.00 98.44 98 LEU A O 1
ATOM 758 N N . SER A 1 99 ? -3.545 -9.155 3.581 1.00 96.69 99 SER A N 1
ATOM 759 C CA . SER A 1 99 ? -3.255 -10.006 4.738 1.00 96.69 99 SER A CA 1
ATOM 760 C C . SER A 1 99 ? -1.745 -10.157 4.963 1.00 96.69 99 SER A C 1
ATOM 762 O O . SER A 1 99 ? -0.968 -10.298 4.013 1.00 96.69 99 SER A O 1
ATOM 764 N N . ASP A 1 100 ? -1.335 -10.162 6.230 1.00 98.19 100 ASP A N 1
ATOM 765 C CA . ASP A 1 100 ? 0.056 -10.327 6.675 1.00 98.19 100 ASP A CA 1
ATOM 766 C C . ASP A 1 100 ? 1.023 -9.239 6.150 1.00 98.19 100 ASP A C 1
ATOM 768 O O . ASP A 1 100 ? 2.241 -9.428 6.145 1.00 98.19 100 ASP A O 1
ATOM 772 N N . SER A 1 101 ? 0.500 -8.111 5.659 1.00 98.44 101 SER A N 1
ATOM 773 C CA . SER A 1 101 ? 1.299 -7.012 5.105 1.00 98.44 101 SER A CA 1
ATOM 774 C C . SER A 1 101 ? 1.772 -6.020 6.170 1.00 98.44 101 SER A C 1
ATOM 776 O O . SER A 1 101 ? 1.278 -5.989 7.300 1.00 98.44 101 SER A O 1
ATOM 778 N N . ASN A 1 102 ? 2.745 -5.185 5.802 1.00 98.69 102 ASN A N 1
ATOM 779 C CA . ASN A 1 102 ? 3.215 -4.084 6.633 1.00 98.69 102 ASN A CA 1
ATOM 780 C C . ASN A 1 102 ? 2.863 -2.731 6.015 1.00 98.69 102 ASN A C 1
ATOM 782 O O . ASN A 1 102 ? 3.489 -2.332 5.043 1.00 98.69 102 ASN A O 1
ATOM 786 N N . LEU A 1 103 ? 1.910 -2.018 6.604 1.00 98.69 103 LEU A N 1
ATOM 787 C CA . LEU A 1 103 ? 1.479 -0.665 6.244 1.00 98.69 103 LEU A CA 1
ATOM 788 C C . LEU A 1 103 ? 1.817 0.365 7.335 1.00 98.69 103 LEU A C 1
ATOM 790 O O . LEU A 1 103 ? 1.219 1.439 7.366 1.00 98.69 103 LEU A O 1
ATOM 794 N N . GLY A 1 104 ? 2.752 0.073 8.244 1.00 98.44 104 GLY A N 1
ATOM 795 C CA . GLY A 1 104 ? 3.081 1.006 9.320 1.00 98.44 104 GLY A CA 1
ATOM 796 C C . GLY A 1 104 ? 3.477 2.384 8.772 1.00 98.44 104 GLY A C 1
ATOM 797 O O . GLY A 1 104 ? 4.350 2.483 7.905 1.00 98.44 104 GLY A O 1
ATOM 798 N N . ASN A 1 105 ? 2.877 3.454 9.294 1.00 98.31 105 ASN A N 1
ATOM 799 C CA . ASN A 1 105 ? 3.032 4.839 8.819 1.00 98.31 105 ASN A CA 1
ATOM 800 C C . ASN A 1 105 ? 2.597 5.090 7.359 1.00 98.31 105 ASN A C 1
ATOM 802 O O . ASN A 1 105 ? 2.975 6.109 6.783 1.00 98.31 105 ASN A O 1
ATOM 806 N N . ALA A 1 106 ? 1.863 4.175 6.722 1.00 98.75 106 ALA A N 1
ATOM 807 C CA . ALA A 1 106 ? 1.342 4.404 5.378 1.00 98.75 106 ALA A CA 1
ATOM 808 C C . ALA A 1 106 ? 0.187 5.416 5.394 1.00 98.75 106 ALA A C 1
ATOM 810 O O . ALA A 1 106 ? -0.589 5.491 6.348 1.00 98.75 106 ALA A O 1
ATOM 811 N N . ASP A 1 107 ? 0.040 6.164 4.306 1.00 98.81 107 ASP A N 1
ATOM 812 C CA . ASP A 1 107 ? -1.053 7.116 4.121 1.00 98.81 107 ASP A CA 1
ATOM 813 C C . ASP A 1 107 ? -2.047 6.588 3.086 1.00 98.81 107 ASP A C 1
ATOM 815 O O . ASP A 1 107 ? -1.822 6.694 1.883 1.00 98.81 107 ASP A O 1
ATOM 819 N N . LEU A 1 108 ? -3.152 6.019 3.558 1.00 98.75 108 LEU A N 1
ATOM 820 C CA . LEU A 1 108 ? -4.270 5.527 2.755 1.00 98.75 108 LEU A CA 1
ATOM 821 C C . LEU A 1 108 ? -5.459 6.503 2.777 1.00 98.75 108 LEU A C 1
ATOM 823 O O . LEU A 1 108 ? -6.593 6.105 2.500 1.00 98.75 108 LEU A O 1
ATOM 827 N N . SER A 1 109 ? -5.244 7.780 3.099 1.00 97.81 109 SER A N 1
ATOM 828 C CA . SER A 1 109 ? -6.346 8.739 3.182 1.00 97.81 109 SER A CA 1
ATOM 829 C C . SER A 1 109 ? -7.098 8.872 1.849 1.00 97.81 109 SER A C 1
ATOM 831 O O . SER A 1 109 ? -6.512 8.890 0.759 1.00 97.81 109 SER A O 1
ATOM 833 N N . ASN A 1 110 ? -8.422 8.998 1.921 1.00 98.06 110 ASN A N 1
ATOM 834 C CA . ASN A 1 110 ? -9.329 9.115 0.773 1.00 98.06 110 ASN A CA 1
ATOM 835 C C . ASN A 1 110 ? -9.311 7.910 -0.190 1.00 98.06 110 ASN A C 1
ATOM 837 O O . ASN A 1 110 ? -9.715 8.053 -1.345 1.00 98.06 110 ASN A O 1
ATOM 841 N N . SER A 1 111 ? -8.783 6.754 0.220 1.00 98.69 111 SER A N 1
ATOM 842 C CA . SER A 1 111 ? -8.722 5.558 -0.630 1.00 98.69 111 SER A CA 1
ATOM 843 C C . SER A 1 111 ? -10.035 4.763 -0.632 1.00 98.69 111 SER A C 1
ATOM 845 O O . SER A 1 111 ? -10.848 4.843 0.291 1.00 98.69 111 SER A O 1
ATOM 847 N N . GLU A 1 112 ? -10.245 3.980 -1.692 1.00 98.50 112 GLU A N 1
ATOM 848 C CA . GLU A 1 112 ? -11.371 3.048 -1.811 1.00 98.50 112 GLU A CA 1
ATOM 849 C C . GLU A 1 112 ? -10.950 1.685 -1.237 1.00 98.50 112 GLU A C 1
ATOM 851 O O . GLU A 1 112 ? -10.266 0.918 -1.915 1.00 98.50 112 GLU A O 1
ATOM 856 N N . LEU A 1 113 ? -11.342 1.372 0.000 1.00 98.19 113 LEU A N 1
ATOM 857 C CA . LEU A 1 113 ? -10.934 0.165 0.740 1.00 98.19 113 LEU A CA 1
ATOM 858 C C . LEU A 1 113 ? -12.098 -0.794 1.028 1.00 98.19 113 LEU A C 1
ATOM 860 O O . LEU A 1 113 ? -12.000 -1.674 1.889 1.00 98.19 113 LEU A O 1
ATOM 864 N N . MET A 1 114 ? -13.209 -0.649 0.307 1.00 92.50 114 MET A N 1
ATOM 865 C CA . MET A 1 114 ? -14.374 -1.499 0.506 1.00 92.50 114 MET A CA 1
ATOM 866 C C . MET A 1 114 ? -13.985 -2.975 0.30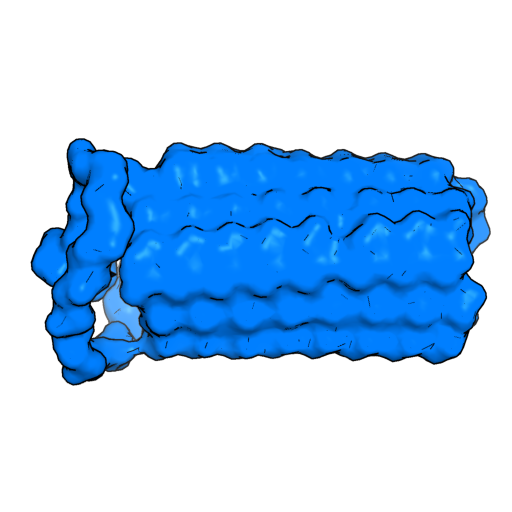0 1.00 92.50 114 MET A C 1
ATOM 868 O O . MET A 1 114 ? -13.346 -3.330 -0.692 1.00 92.50 114 MET A O 1
ATOM 872 N N . LYS A 1 115 ? -14.365 -3.846 1.243 1.00 92.62 115 LYS A N 1
ATOM 873 C CA . LYS A 1 115 ? -14.057 -5.294 1.258 1.00 92.62 115 LYS A CA 1
ATOM 874 C C . LYS A 1 115 ? -12.562 -5.652 1.288 1.00 92.62 115 LYS A C 1
ATOM 876 O O . LYS A 1 115 ? -12.210 -6.798 1.007 1.00 92.62 115 LYS A O 1
ATOM 881 N N . VAL A 1 116 ? -11.676 -4.712 1.617 1.00 97.75 116 VAL A N 1
ATOM 882 C CA . VAL A 1 116 ? -10.241 -5.001 1.749 1.00 97.75 116 VAL A CA 1
ATOM 883 C C . VAL A 1 116 ? -9.978 -5.913 2.941 1.00 97.75 116 VAL A C 1
ATOM 885 O O . VAL A 1 116 ? -10.608 -5.798 3.993 1.00 97.75 116 VAL A O 1
ATOM 888 N N . ARG A 1 117 ? -9.019 -6.827 2.786 1.00 97.50 117 ARG A N 1
ATOM 889 C CA . ARG A 1 117 ? -8.591 -7.734 3.855 1.00 97.50 117 ARG A CA 1
ATOM 890 C C . ARG A 1 117 ? -7.285 -7.244 4.470 1.00 97.50 117 ARG A C 1
ATOM 892 O O . ARG A 1 117 ? -6.240 -7.368 3.848 1.00 97.50 117 ARG A O 1
ATOM 899 N N . PHE A 1 118 ? -7.334 -6.766 5.705 1.00 98.19 118 PHE A N 1
ATOM 900 C CA . PHE A 1 118 ? -6.186 -6.379 6.532 1.00 98.19 118 PHE A CA 1
ATOM 901 C C . PHE A 1 118 ? -5.839 -7.444 7.587 1.00 98.19 118 PHE A C 1
ATOM 903 O O . PHE A 1 118 ? -5.310 -7.132 8.650 1.00 98.19 118 PHE A O 1
ATOM 910 N N . ILE A 1 119 ? -6.146 -8.718 7.337 1.00 94.94 119 ILE A N 1
ATOM 911 C CA . ILE A 1 119 ? -5.989 -9.774 8.348 1.00 94.94 119 ILE A CA 1
ATOM 912 C C . ILE A 1 119 ? -4.513 -9.930 8.734 1.00 94.94 119 ILE A C 1
ATOM 914 O O . ILE A 1 119 ? -3.670 -10.119 7.861 1.00 94.94 119 ILE A O 1
ATOM 918 N N . ASN A 1 120 ? -4.198 -9.858 10.030 1.00 97.25 120 ASN A N 1
ATOM 919 C CA . ASN A 1 120 ? -2.825 -9.833 10.567 1.00 97.25 120 ASN A CA 1
ATOM 920 C C . ASN A 1 120 ? -1.931 -8.695 10.021 1.00 97.25 120 ASN A C 1
ATOM 922 O O . ASN A 1 120 ? -0.707 -8.748 10.170 1.00 97.25 120 ASN A O 1
ATOM 926 N N . ALA A 1 121 ? -2.498 -7.694 9.342 1.00 98.50 121 ALA A N 1
ATOM 927 C CA . ALA A 1 121 ? -1.721 -6.603 8.774 1.00 98.50 121 ALA A CA 1
ATOM 928 C C . ALA A 1 121 ? -1.235 -5.644 9.869 1.00 98.50 121 ALA A C 1
ATOM 930 O O . ALA A 1 121 ? -1.873 -5.466 10.905 1.00 98.50 121 ALA A O 1
ATOM 931 N N . LYS A 1 122 ? -0.096 -5.006 9.626 1.00 98.75 122 LYS A N 1
ATOM 932 C CA . LYS A 1 122 ? 0.493 -3.999 10.512 1.00 98.75 122 LYS A CA 1
ATOM 933 C C . LYS A 1 122 ? 0.114 -2.605 10.024 1.00 98.75 122 LYS A C 1
ATOM 935 O O . LYS A 1 122 ? 0.600 -2.202 8.974 1.00 98.75 122 LYS A O 1
ATOM 940 N N . LEU A 1 123 ? -0.779 -1.908 10.719 1.00 98.38 123 LEU A N 1
ATOM 941 C CA . LEU A 1 123 ? -1.287 -0.574 10.371 1.00 98.38 123 LEU A CA 1
ATOM 942 C C . LEU A 1 123 ? -0.903 0.486 11.414 1.00 98.38 123 LEU A C 1
ATOM 944 O O . LEU A 1 123 ? -1.514 1.557 11.447 1.00 98.38 123 LEU A O 1
ATOM 948 N N . GLU A 1 124 ? 0.110 0.221 12.242 1.00 97.44 124 GLU A N 1
ATOM 949 C CA . GLU A 1 124 ? 0.539 1.141 13.294 1.00 97.44 124 GLU A CA 1
ATOM 950 C C . GLU A 1 124 ? 0.865 2.526 12.708 1.00 97.44 124 GLU A C 1
ATOM 952 O O . GLU A 1 124 ? 1.637 2.640 11.748 1.00 97.44 124 GLU A O 1
ATOM 957 N N . ALA A 1 125 ? 0.277 3.580 13.277 1.00 96.75 125 ALA A N 1
ATOM 958 C CA . ALA A 1 125 ? 0.412 4.971 12.835 1.00 96.75 125 ALA A CA 1
ATOM 959 C C . ALA A 1 125 ? 0.019 5.241 11.364 1.00 96.75 125 ALA A C 1
ATOM 961 O O . ALA A 1 125 ? 0.429 6.248 10.779 1.00 96.75 125 ALA A O 1
ATOM 962 N N . SER A 1 126 ? -0.741 4.346 10.727 1.00 98.00 126 SER A N 1
ATOM 963 C CA . SER A 1 126 ? -1.245 4.575 9.368 1.00 98.00 126 SER A CA 1
ATOM 964 C C . SER A 1 126 ? -2.451 5.519 9.356 1.00 98.00 126 SER A C 1
ATOM 966 O O . SER A 1 126 ? -3.177 5.648 10.343 1.00 98.00 126 SER A O 1
ATOM 968 N N . SER A 1 127 ? -2.671 6.189 8.223 1.00 97.00 127 SER A N 1
ATOM 969 C CA . SER A 1 127 ? -3.854 7.024 8.010 1.00 97.00 127 SER A CA 1
ATOM 970 C C . SER A 1 127 ? -4.854 6.368 7.085 1.00 97.00 127 SER A C 1
ATOM 972 O O . SER A 1 127 ? -4.513 5.991 5.969 1.00 97.00 127 SER A O 1
ATOM 974 N N . LEU A 1 128 ? -6.099 6.303 7.535 1.00 97.00 128 LEU A N 1
ATOM 975 C CA . LEU A 1 128 ? -7.282 5.890 6.788 1.00 97.00 128 LEU A CA 1
ATOM 976 C C . LEU A 1 128 ? -8.327 7.015 6.760 1.00 97.00 128 LEU A C 1
ATOM 978 O O . LEU A 1 128 ? -9.508 6.760 6.534 1.00 97.00 128 LEU A O 1
ATOM 982 N N . GLU A 1 129 ? -7.910 8.263 6.985 1.00 91.94 129 GLU A N 1
ATOM 983 C CA . GLU A 1 129 ? -8.808 9.418 6.997 1.00 91.94 129 GLU A CA 1
ATOM 984 C C . GLU A 1 129 ? -9.625 9.505 5.706 1.00 91.94 129 GLU A C 1
ATOM 986 O O . GLU A 1 129 ? -9.079 9.432 4.602 1.00 91.94 129 GLU A O 1
ATOM 991 N N . ASN A 1 130 ? -10.938 9.691 5.828 1.00 92.25 130 ASN A N 1
ATOM 992 C CA . ASN A 1 130 ? -11.883 9.759 4.709 1.00 92.25 130 ASN A CA 1
ATOM 993 C C . ASN A 1 130 ? -11.869 8.529 3.778 1.00 92.25 130 ASN A C 1
ATOM 995 O O . ASN A 1 130 ? -12.383 8.599 2.660 1.00 92.25 130 ASN A O 1
ATOM 999 N N . ALA A 1 131 ? -11.261 7.413 4.188 1.00 95.44 131 ALA A N 1
ATOM 1000 C CA . ALA A 1 131 ? -11.244 6.201 3.385 1.00 95.44 131 ALA A CA 1
ATOM 1001 C C . ALA A 1 131 ? -12.591 5.473 3.461 1.00 95.44 131 ALA A C 1
ATOM 1003 O O . ALA A 1 131 ? -13.273 5.460 4.490 1.00 95.44 131 ALA A O 1
ATOM 1004 N N . ASP A 1 132 ? -12.970 4.820 2.368 1.00 94.31 132 ASP A N 1
ATOM 1005 C CA . ASP A 1 132 ? -14.143 3.952 2.346 1.00 94.31 132 ASP A CA 1
ATOM 1006 C C . ASP A 1 132 ? -13.756 2.549 2.815 1.00 94.31 132 ASP A C 1
ATOM 1008 O O . ASP A 1 132 ? -13.245 1.761 2.031 1.00 94.31 132 ASP A O 1
ATOM 1012 N N . LEU A 1 133 ? -14.000 2.230 4.085 1.00 94.62 133 LEU A N 1
ATOM 1013 C CA . LEU A 1 133 ? -13.648 0.952 4.708 1.00 94.62 133 LEU A CA 1
ATOM 1014 C C . LEU A 1 133 ? -14.804 -0.049 4.729 1.00 94.62 133 LEU A C 1
ATOM 1016 O O . LEU A 1 133 ? -14.714 -1.065 5.415 1.00 94.62 133 LEU A O 1
ATOM 1020 N N . ARG A 1 134 ? -15.908 0.196 4.019 1.00 89.38 134 ARG A N 1
ATOM 1021 C CA . ARG A 1 134 ? -17.103 -0.648 4.151 1.00 89.38 134 ARG A CA 1
ATOM 1022 C C . ARG A 1 134 ? -16.778 -2.128 3.958 1.00 89.38 134 ARG A C 1
ATOM 1024 O O . ARG A 1 134 ? -16.178 -2.516 2.959 1.00 89.38 134 ARG A O 1
ATOM 1031 N N . TYR A 1 135 ? -17.195 -2.969 4.899 1.00 86.00 135 TYR A N 1
ATOM 1032 C CA . TYR A 1 135 ? -16.938 -4.417 4.870 1.00 86.00 135 TYR A CA 1
ATOM 1033 C C . TYR A 1 135 ? -15.456 -4.834 4.869 1.00 86.00 135 TYR A C 1
ATOM 1035 O O . TYR A 1 135 ? -15.145 -5.968 4.501 1.00 86.00 135 TYR A O 1
ATOM 1043 N N . ALA A 1 136 ? -14.532 -3.944 5.238 1.00 93.75 136 ALA A N 1
ATOM 1044 C CA . ALA A 1 136 ? -13.129 -4.304 5.393 1.00 93.75 136 ALA A CA 1
ATOM 1045 C C . ALA A 1 136 ? -12.926 -5.231 6.604 1.00 93.75 136 ALA A C 1
ATOM 1047 O O . ALA A 1 136 ? -13.655 -5.169 7.596 1.00 93.75 136 ALA A O 1
ATOM 1048 N N . LEU A 1 137 ? -11.920 -6.100 6.523 1.00 91.81 137 LEU A N 1
ATOM 1049 C CA . LEU A 1 137 ? -11.610 -7.089 7.555 1.00 91.81 137 LEU A CA 1
ATOM 1050 C C . LEU A 1 137 ? -10.316 -6.713 8.270 1.00 91.81 137 LEU A C 1
ATOM 1052 O O . LEU A 1 137 ? -9.252 -6.811 7.669 1.00 91.81 137 LEU A O 1
ATOM 1056 N N . PHE A 1 138 ? -10.389 -6.356 9.547 1.00 95.38 138 PHE A N 1
ATOM 1057 C CA . PHE A 1 138 ? -9.234 -6.002 10.377 1.00 95.38 138 PHE A CA 1
ATOM 1058 C C . PHE A 1 138 ? -8.828 -7.110 11.346 1.00 95.38 138 PHE A C 1
ATOM 1060 O O . PHE A 1 138 ? -8.003 -6.866 12.214 1.00 95.38 138 PHE A O 1
ATOM 1067 N N . THR A 1 139 ? -9.358 -8.330 11.232 1.00 87.94 139 THR A N 1
ATOM 1068 C CA . THR A 1 139 ? -9.067 -9.427 12.170 1.00 87.94 139 THR A CA 1
ATOM 1069 C C . THR A 1 139 ? -7.563 -9.562 12.456 1.00 87.94 139 THR A C 1
ATOM 1071 O O . THR A 1 139 ? -6.775 -9.826 11.549 1.00 87.94 139 THR A O 1
ATOM 1074 N N . ASN A 1 140 ? -7.170 -9.379 13.722 1.00 91.56 140 ASN A N 1
ATOM 1075 C CA . ASN A 1 140 ? -5.781 -9.416 14.211 1.00 91.56 140 ASN A CA 1
ATOM 1076 C C . ASN A 1 140 ? -4.822 -8.381 13.592 1.00 91.56 140 ASN A C 1
ATOM 1078 O O . ASN A 1 140 ? -3.605 -8.507 13.732 1.00 91.56 140 ASN A O 1
ATOM 1082 N N . ALA A 1 141 ? -5.339 -7.370 12.901 1.00 96.94 141 ALA A N 1
ATOM 1083 C CA . ALA A 1 141 ? -4.539 -6.246 12.449 1.00 96.94 141 ALA A CA 1
ATOM 1084 C C . ALA A 1 141 ? -4.013 -5.441 13.647 1.00 96.94 141 ALA A C 1
ATOM 1086 O O . ALA A 1 141 ? -4.695 -5.274 14.659 1.00 96.94 141 ALA A O 1
ATOM 1087 N N . LYS A 1 142 ? -2.810 -4.898 13.523 1.00 97.69 142 LYS A N 1
ATOM 1088 C CA . LYS A 1 142 ? -2.270 -3.941 14.488 1.00 97.69 142 LYS A CA 1
ATOM 1089 C C . LYS A 1 142 ? -2.711 -2.545 14.089 1.00 97.69 142 LYS A C 1
ATOM 1091 O O . LYS A 1 142 ? -2.405 -2.132 12.977 1.00 97.69 142 LYS A O 1
ATOM 1096 N N . ILE A 1 143 ? -3.481 -1.874 14.935 1.00 95.06 143 ILE A N 1
ATOM 1097 C CA . ILE A 1 143 ? -4.159 -0.606 14.611 1.00 95.06 143 ILE A CA 1
ATOM 1098 C C . ILE A 1 143 ? -3.786 0.522 15.580 1.00 95.06 143 ILE A C 1
ATOM 1100 O O . ILE A 1 143 ? -4.489 1.523 15.685 1.00 95.06 143 ILE A O 1
ATOM 1104 N N . GLU A 1 144 ? -2.690 0.364 16.313 1.00 93.56 144 GLU A N 1
ATOM 1105 C CA . GLU A 1 144 ? -2.213 1.358 17.263 1.00 93.56 144 GLU A CA 1
ATOM 1106 C C . GLU A 1 144 ? -1.903 2.682 16.541 1.00 93.56 144 GLU A C 1
ATOM 1108 O O . GLU A 1 144 ? -1.176 2.709 15.548 1.00 93.56 144 GLU A O 1
ATOM 1113 N N . ALA A 1 145 ? -2.454 3.789 17.038 1.00 93.88 145 ALA A N 1
ATOM 1114 C CA . ALA A 1 145 ? -2.365 5.131 16.456 1.00 93.88 145 ALA A CA 1
ATOM 1115 C C . ALA A 1 145 ? -2.906 5.251 15.020 1.00 93.88 145 ALA A C 1
ATOM 1117 O O . ALA A 1 145 ? -2.458 6.103 14.251 1.00 93.88 145 ALA A O 1
ATOM 1118 N N . ILE A 1 146 ? -3.867 4.406 14.638 1.00 91.25 146 ILE A N 1
ATOM 1119 C CA . ILE A 1 146 ? -4.514 4.499 13.328 1.00 91.25 146 ILE A CA 1
ATOM 1120 C C . ILE A 1 146 ? -5.398 5.746 13.231 1.00 91.25 146 ILE A C 1
ATOM 1122 O O . ILE A 1 146 ? -6.211 6.015 14.105 1.00 91.25 146 ILE A O 1
ATOM 1126 N N . ARG A 1 147 ? -5.291 6.519 12.155 1.00 89.31 147 ARG A N 1
ATOM 1127 C CA . ARG A 1 147 ? -6.171 7.680 11.936 1.00 89.31 147 ARG A CA 1
ATOM 1128 C C . ARG A 1 147 ? -7.387 7.273 11.114 1.00 89.31 147 ARG A C 1
ATOM 1130 O O . ARG A 1 147 ? -7.225 6.706 10.036 1.00 89.31 147 ARG A O 1
ATOM 1137 N N . LEU A 1 148 ? -8.593 7.504 11.632 1.00 87.94 148 LEU A N 1
ATOM 1138 C CA . LEU A 1 148 ? -9.873 7.042 11.061 1.00 87.94 148 LEU A CA 1
ATOM 1139 C C . LEU A 1 148 ? -10.876 8.188 10.842 1.00 87.94 148 LEU A C 1
ATOM 1141 O O . LEU A 1 148 ? -12.051 7.949 10.557 1.00 87.94 148 LEU A O 1
ATOM 1145 N N . GLU A 1 149 ? -10.445 9.438 10.974 1.00 82.44 149 GLU A N 1
ATOM 1146 C CA . GLU A 1 149 ? -11.295 10.621 10.890 1.00 82.44 149 GLU A CA 1
ATOM 1147 C C . GLU A 1 149 ? -12.003 10.671 9.527 1.00 82.44 149 GLU A C 1
ATOM 1149 O O . GLU A 1 149 ? -11.375 10.618 8.470 1.00 82.44 149 GLU A O 1
ATOM 1154 N N . GLY A 1 150 ? -13.337 10.731 9.537 1.00 82.19 150 GLY A N 1
ATOM 1155 C CA . GLY A 1 150 ? -14.151 10.741 8.316 1.00 82.19 150 GLY A CA 1
ATOM 1156 C C . GLY A 1 150 ? -14.211 9.412 7.548 1.00 82.19 150 GLY A C 1
ATOM 1157 O O . GLY A 1 150 ? -14.855 9.355 6.502 1.00 82.19 150 GLY A O 1
ATOM 1158 N N . ALA A 1 151 ? -13.575 8.339 8.028 1.00 87.19 151 ALA A N 1
ATOM 1159 C CA . ALA A 1 151 ? -13.609 7.044 7.355 1.00 87.19 151 ALA A CA 1
ATOM 1160 C C . ALA A 1 151 ? -15.002 6.388 7.432 1.00 87.19 151 ALA A C 1
ATOM 1162 O O . ALA A 1 151 ? -15.666 6.395 8.472 1.00 87.19 151 ALA A O 1
ATOM 1163 N N . CYS A 1 152 ? -15.446 5.756 6.341 1.00 84.88 152 CYS A N 1
ATOM 1164 C CA . CYS A 1 152 ? -16.710 5.019 6.317 1.00 84.88 152 CYS A CA 1
ATOM 1165 C C . CYS A 1 152 ? -16.505 3.573 6.784 1.00 84.88 152 CYS A C 1
ATOM 1167 O O . CYS A 1 152 ? -16.086 2.718 6.011 1.00 84.88 152 CYS A O 1
ATOM 1169 N N . ILE A 1 153 ? -16.845 3.275 8.036 1.00 85.25 153 ILE A N 1
ATOM 1170 C CA . ILE A 1 153 ? -16.559 1.977 8.683 1.00 85.25 153 ILE A CA 1
ATOM 1171 C C . ILE A 1 153 ? -17.743 0.999 8.720 1.00 85.25 153 ILE A C 1
ATOM 1173 O O . ILE A 1 153 ? -17.753 0.029 9.480 1.00 85.25 153 ILE A O 1
ATOM 1177 N N . LYS A 1 154 ? -18.789 1.243 7.931 1.00 80.81 154 LYS A N 1
ATOM 1178 C CA . LYS A 1 154 ? -19.998 0.413 7.977 1.00 80.81 154 LYS A CA 1
ATOM 1179 C C . LYS A 1 154 ? -19.679 -1.043 7.601 1.00 80.81 154 LYS A C 1
ATOM 1181 O O . LYS A 1 154 ? -19.232 -1.324 6.491 1.00 80.81 154 LYS A O 1
ATOM 1186 N N . GLY A 1 155 ? -19.972 -1.970 8.512 1.00 80.44 155 GLY A N 1
ATOM 1187 C CA . GLY A 1 155 ? -19.746 -3.405 8.316 1.00 80.44 155 GLY A CA 1
ATOM 1188 C C . GLY A 1 155 ? -18.282 -3.838 8.422 1.00 80.44 155 GLY A C 1
ATOM 1189 O O . GLY A 1 155 ? -17.971 -4.957 8.024 1.00 80.44 155 GLY A O 1
ATOM 1190 N N . VAL A 1 156 ? -17.386 -2.973 8.910 1.00 85.06 156 VAL A N 1
ATOM 1191 C CA . VAL A 1 156 ? -16.000 -3.360 9.203 1.00 85.06 156 VAL A CA 1
ATOM 1192 C C . VAL A 1 156 ? -15.973 -4.420 10.302 1.00 85.06 156 VAL A C 1
ATOM 1194 O O . VAL A 1 156 ? -16.693 -4.312 11.292 1.00 85.06 156 VAL A O 1
ATOM 1197 N N . ILE A 1 157 ? -15.116 -5.427 10.135 1.00 83.69 157 ILE A N 1
ATOM 1198 C CA . ILE A 1 157 ? -14.913 -6.486 11.125 1.00 83.69 157 ILE A CA 1
ATOM 1199 C C . ILE A 1 157 ? -13.628 -6.216 11.910 1.00 83.69 157 ILE A C 1
ATOM 1201 O O . ILE A 1 157 ? -12.534 -6.345 11.360 1.00 83.69 157 ILE A O 1
ATOM 1205 N N . PHE A 1 158 ? -13.771 -5.908 13.199 1.00 86.25 158 PHE A N 1
ATOM 1206 C CA . PHE A 1 158 ? -12.684 -5.800 14.178 1.00 86.25 158 PHE A CA 1
ATOM 1207 C C . PHE A 1 158 ? -12.712 -6.982 15.166 1.00 86.25 158 PHE A C 1
ATOM 1209 O O . PHE A 1 158 ? -13.750 -7.618 15.352 1.00 86.25 158 PHE A O 1
ATOM 1216 N N . SER A 1 159 ? -11.578 -7.292 15.796 1.00 84.88 159 SER A N 1
ATOM 1217 C CA . SER A 1 159 ? -11.500 -8.194 16.953 1.00 84.88 159 SER A CA 1
ATOM 1218 C C . SER A 1 159 ? -11.865 -7.469 18.254 1.00 84.88 159 SER A C 1
ATOM 1220 O O . SER A 1 159 ? -11.856 -6.244 18.311 1.00 84.88 159 SER A O 1
ATOM 1222 N N . GLU A 1 160 ? -12.157 -8.216 19.322 1.00 83.81 160 GLU A N 1
ATOM 1223 C CA . GLU A 1 160 ? -12.560 -7.643 20.620 1.00 83.81 160 GLU A CA 1
ATOM 1224 C C . GLU A 1 160 ? -11.534 -6.632 21.157 1.00 83.81 160 GLU A C 1
ATOM 1226 O O . GLU A 1 160 ? -11.891 -5.496 21.449 1.00 83.81 160 GLU A O 1
ATOM 1231 N N . ASN A 1 161 ? -10.246 -6.986 21.160 1.00 87.38 161 ASN A N 1
ATOM 1232 C CA . ASN A 1 161 ? -9.180 -6.085 21.618 1.00 87.38 161 ASN A CA 1
ATOM 1233 C C . ASN A 1 161 ? -9.067 -4.806 20.767 1.00 87.38 161 ASN A C 1
ATOM 1235 O O . ASN A 1 161 ? -8.658 -3.759 21.261 1.00 87.38 161 ASN A O 1
ATOM 1239 N N . GLN A 1 162 ? -9.398 -4.880 19.474 1.00 89.38 162 GLN A N 1
ATOM 1240 C CA . GLN A 1 162 ? -9.408 -3.704 18.603 1.00 89.38 162 GLN A CA 1
ATOM 1241 C C . GLN A 1 162 ? -10.591 -2.792 18.917 1.00 89.38 162 GLN A C 1
ATOM 1243 O O . GLN A 1 162 ? -10.435 -1.577 18.889 1.00 89.38 162 GLN A O 1
ATOM 1248 N N . ILE A 1 163 ? -11.756 -3.365 19.229 1.00 85.19 163 ILE A N 1
ATOM 1249 C CA . ILE A 1 163 ? -12.929 -2.599 19.663 1.00 85.19 163 ILE A CA 1
ATOM 1250 C C . ILE A 1 163 ? -12.610 -1.872 20.969 1.00 85.19 163 ILE A C 1
ATOM 1252 O O . ILE A 1 163 ? -12.773 -0.659 21.019 1.00 85.19 163 ILE A O 1
ATOM 1256 N N . GLU A 1 164 ? -12.061 -2.568 21.969 1.00 86.88 164 GLU A N 1
ATOM 1257 C CA . GLU A 1 164 ? -11.658 -1.961 23.248 1.00 86.88 164 GLU A CA 1
ATOM 1258 C C . GLU A 1 164 ? -10.676 -0.795 23.041 1.00 86.88 164 GLU A C 1
ATOM 1260 O O . GLU A 1 164 ? -10.825 0.281 23.624 1.00 86.88 164 GLU A O 1
ATOM 1265 N N . TYR A 1 165 ? -9.692 -0.976 22.156 1.00 86.81 165 TYR A N 1
ATOM 1266 C CA . TYR A 1 165 ? -8.755 0.079 21.781 1.00 86.81 165 TYR A CA 1
ATOM 1267 C C . TYR A 1 165 ? -9.464 1.297 21.161 1.00 86.81 165 TYR A C 1
ATOM 1269 O O . TYR A 1 165 ? -9.238 2.436 21.577 1.00 86.81 165 TYR A O 1
ATOM 1277 N N . LEU A 1 166 ? -10.345 1.076 20.183 1.00 85.81 166 LEU A N 1
ATOM 1278 C CA . LEU A 1 166 ? -11.074 2.149 19.500 1.00 85.81 166 LEU A CA 1
ATOM 1279 C C . LEU A 1 166 ? -12.076 2.856 20.426 1.00 85.81 166 LEU A C 1
ATOM 1281 O O . LEU A 1 166 ? -12.258 4.069 20.335 1.00 85.81 166 LEU A O 1
ATOM 1285 N N . GLU A 1 167 ? -12.700 2.138 21.354 1.00 84.50 167 GLU A N 1
ATOM 1286 C CA . GLU A 1 167 ? -13.559 2.728 22.379 1.00 84.50 167 GLU A CA 1
ATOM 1287 C C . GLU A 1 167 ? -12.766 3.635 23.313 1.00 84.50 167 GLU A C 1
ATOM 1289 O O . GLU A 1 167 ? -13.159 4.781 23.539 1.00 84.50 167 GLU A O 1
ATOM 1294 N N . LYS A 1 168 ? -11.620 3.149 23.800 1.00 85.56 168 LYS A N 1
ATOM 1295 C CA . LYS A 1 168 ? -10.770 3.876 24.743 1.00 85.56 168 LYS A CA 1
ATOM 1296 C C . LYS A 1 168 ? -10.181 5.154 24.148 1.00 85.56 168 LYS A C 1
ATOM 1298 O O . LYS A 1 168 ? -10.173 6.179 24.823 1.00 85.56 168 LYS A O 1
ATOM 1303 N N . TYR A 1 169 ? -9.677 5.094 22.916 1.00 81.56 169 TYR A N 1
ATOM 1304 C CA . TYR A 1 169 ? -8.883 6.184 22.335 1.00 81.56 169 TYR A CA 1
ATOM 1305 C C . TYR A 1 169 ? -9.633 7.020 21.292 1.00 81.56 169 TYR A C 1
ATOM 1307 O O . TYR A 1 169 ? -9.296 8.181 21.086 1.00 81.56 169 TYR A O 1
ATOM 1315 N N . TYR A 1 170 ? -10.670 6.465 20.660 1.00 74.50 170 TYR A N 1
ATOM 1316 C CA . TYR A 1 170 ? -11.422 7.134 19.588 1.00 74.50 170 TYR A CA 1
ATOM 1317 C C . TYR A 1 170 ? -12.889 7.384 19.969 1.00 74.50 170 TYR A C 1
ATOM 1319 O O . TYR A 1 170 ? -13.653 7.916 19.160 1.00 74.50 170 TYR A O 1
ATOM 1327 N N . ASN A 1 171 ? -13.299 7.025 21.197 1.00 73.44 171 ASN A N 1
ATOM 1328 C CA . ASN A 1 171 ? -14.679 7.124 21.692 1.00 73.44 171 ASN A CA 1
ATOM 1329 C C . ASN A 1 171 ? -15.696 6.451 20.740 1.00 73.44 171 ASN A C 1
ATOM 1331 O O . ASN A 1 171 ? -16.845 6.886 20.584 1.00 73.44 171 ASN A O 1
ATOM 1335 N N . MET A 1 172 ? -15.257 5.398 20.042 1.00 69.12 172 MET A N 1
ATOM 1336 C CA . MET A 1 172 ? -16.067 4.689 19.058 1.00 69.12 172 MET A CA 1
ATOM 1337 C C . MET A 1 172 ? -16.938 3.641 19.743 1.00 69.12 172 MET A C 1
ATOM 1339 O O . MET A 1 172 ? -16.549 2.489 19.841 1.00 69.12 172 MET A O 1
ATOM 1343 N N . LYS A 1 173 ? -18.133 4.040 20.188 1.00 61.06 173 LYS A N 1
ATOM 1344 C CA . LYS A 1 173 ? -19.087 3.133 20.851 1.00 61.06 173 LYS A CA 1
ATOM 1345 C C . LYS A 1 173 ? -19.352 1.849 20.051 1.00 61.06 173 LYS A C 1
ATOM 1347 O O . LYS A 1 173 ? -19.614 1.929 18.847 1.00 61.06 173 LYS A O 1
ATOM 1352 N N . GLU A 1 174 ? -19.440 0.716 20.749 1.00 54.56 174 GLU A N 1
ATOM 1353 C CA . GLU A 1 174 ? -19.776 -0.620 20.230 1.00 54.56 174 GLU A CA 1
ATOM 1354 C C . GLU A 1 174 ? -20.959 -0.647 19.241 1.00 54.56 174 GLU A C 1
ATOM 1356 O O . GLU A 1 174 ? -20.936 -1.352 18.238 1.00 54.56 174 GLU A O 1
ATOM 1361 N N . GLU A 1 175 ? -21.992 0.177 19.442 1.00 50.94 175 GLU A N 1
ATOM 1362 C CA . GLU A 1 175 ? -23.156 0.251 18.539 1.00 50.94 175 GLU A CA 1
ATOM 1363 C C . GLU A 1 175 ? -22.817 0.733 17.116 1.00 50.94 175 GLU A C 1
ATOM 1365 O O . GLU A 1 175 ? -23.547 0.425 16.168 1.00 50.94 175 GLU A O 1
ATOM 1370 N N . LYS A 1 176 ? -21.719 1.487 16.961 1.00 51.72 176 LYS A N 1
ATOM 1371 C CA . LYS A 1 176 ? -21.157 1.914 15.668 1.00 51.72 176 LYS A CA 1
ATOM 1372 C C . LYS A 1 176 ? -20.203 0.864 15.088 1.00 51.72 176 LYS A C 1
ATOM 1374 O O . LYS A 1 176 ? -20.004 0.833 13.875 1.00 51.72 176 LYS A O 1
ATOM 1379 N N . ILE A 1 177 ? -19.672 -0.012 15.940 1.00 55.00 177 ILE A N 1
ATOM 1380 C CA . ILE A 1 177 ? -18.814 -1.153 15.613 1.00 55.00 177 ILE A CA 1
ATOM 1381 C C . ILE A 1 177 ? -19.606 -2.443 15.870 1.00 55.00 177 ILE A C 1
ATOM 1383 O O . ILE A 1 177 ? -19.213 -3.288 16.668 1.00 55.00 177 ILE A O 1
ATOM 1387 N N . LYS A 1 178 ? -20.792 -2.593 15.267 1.00 48.50 178 LYS A N 1
ATOM 1388 C CA . LYS A 1 178 ? -21.590 -3.801 15.517 1.00 48.50 178 LYS A CA 1
ATOM 1389 C C . LYS A 1 178 ? -20.816 -5.034 15.068 1.00 48.50 178 LYS A C 1
ATOM 1391 O O . LYS A 1 178 ? -20.646 -5.267 13.873 1.00 48.50 178 LYS A O 1
ATOM 1396 N N . MET A 1 179 ? -20.393 -5.816 16.059 1.00 43.41 179 MET A N 1
ATOM 1397 C CA . MET A 1 179 ? -19.861 -7.160 15.918 1.00 43.41 179 MET A CA 1
ATOM 1398 C C . MET A 1 179 ? -20.708 -7.954 14.920 1.00 43.41 179 MET A C 1
ATOM 1400 O O . MET A 1 179 ? -21.862 -8.279 15.202 1.00 43.41 179 MET A O 1
ATOM 1404 N N . SER A 1 180 ? -20.125 -8.380 13.800 1.00 41.53 180 SER A N 1
ATOM 1405 C CA . SER A 1 180 ? -20.606 -9.586 13.125 1.00 41.53 180 SER A CA 1
ATOM 1406 C C . SER A 1 180 ? -20.160 -10.792 13.961 1.00 41.53 180 SER A C 1
ATOM 1408 O O . SER A 1 180 ? -19.269 -11.545 13.573 1.00 41.53 180 SER A O 1
ATOM 1410 N N . LYS A 1 181 ? -20.726 -10.949 15.163 1.00 38.84 181 LYS A N 1
ATOM 1411 C CA . LYS A 1 181 ? -20.575 -12.192 15.931 1.00 38.84 181 LYS A CA 1
ATOM 1412 C C . LYS A 1 181 ? -21.452 -13.321 15.376 1.00 38.84 181 LYS A C 1
ATOM 1414 O O . LYS A 1 181 ? -21.358 -14.441 15.861 1.00 38.84 181 LYS A O 1
ATOM 1419 N N . SER A 1 182 ? -22.249 -13.084 14.335 1.00 34.44 182 SER A N 1
ATOM 1420 C CA . SER A 1 182 ? -23.004 -14.132 13.650 1.00 34.44 182 SER A CA 1
ATOM 1421 C C . SER A 1 182 ? -22.834 -14.062 12.137 1.00 34.44 182 SER A C 1
ATOM 1423 O O . SER A 1 182 ? -22.601 -13.000 11.561 1.00 34.44 182 SER A O 1
ATOM 1425 N N . ASN A 1 183 ? -22.974 -15.225 11.505 1.00 35.44 183 ASN A N 1
ATOM 1426 C CA . ASN A 1 183 ? -23.060 -15.466 10.063 1.00 35.44 183 ASN A CA 1
ATOM 1427 C C . ASN A 1 183 ? -24.240 -14.748 9.362 1.00 35.44 183 ASN A C 1
ATOM 1429 O O . ASN A 1 183 ? -24.671 -15.194 8.301 1.00 35.44 183 ASN A O 1
ATOM 1433 N N . ASP A 1 184 ? -24.764 -13.647 9.900 1.00 32.56 184 ASP A N 1
ATOM 1434 C CA . ASP A 1 184 ? -25.960 -13.001 9.373 1.00 32.56 184 ASP A CA 1
ATOM 1435 C C . ASP A 1 184 ? -25.615 -11.720 8.617 1.00 32.56 184 ASP A C 1
ATOM 1437 O O . ASP A 1 184 ? -25.256 -10.681 9.173 1.00 32.56 184 ASP A O 1
ATOM 1441 N N . PHE A 1 185 ? -25.776 -11.810 7.299 1.00 34.00 185 PHE A N 1
ATOM 1442 C CA . PHE A 1 185 ? -25.783 -10.714 6.334 1.00 34.00 185 PHE A CA 1
ATOM 1443 C C . PHE A 1 185 ? -27.003 -9.779 6.507 1.00 34.00 185 PHE A C 1
ATOM 1445 O O . PHE A 1 185 ? -27.633 -9.402 5.522 1.00 34.00 185 PHE A O 1
ATOM 1452 N N . GLU A 1 186 ? -27.354 -9.357 7.724 1.00 29.84 186 GLU A N 1
ATOM 1453 C CA . GLU A 1 186 ? -28.424 -8.370 7.926 1.00 29.84 186 GLU A CA 1
ATOM 1454 C C . GLU A 1 186 ? -27.899 -7.034 8.456 1.00 29.84 186 GLU A C 1
ATOM 1456 O O . GLU A 1 186 ? -27.725 -6.765 9.643 1.00 29.84 186 GLU A O 1
ATOM 1461 N N . LEU A 1 187 ? -27.671 -6.157 7.482 1.00 27.73 187 LEU A N 1
ATOM 1462 C CA . LEU A 1 187 ? -27.367 -4.745 7.624 1.00 27.73 187 LEU A CA 1
ATOM 1463 C C . LEU A 1 187 ? -28.508 -3.990 8.318 1.00 27.73 187 LEU A C 1
ATOM 1465 O O . LEU A 1 187 ? -29.544 -3.733 7.708 1.00 27.73 187 LEU A O 1
ATOM 1469 N N . LYS A 1 188 ? -28.272 -3.485 9.533 1.00 31.98 188 LYS A N 1
ATOM 1470 C CA . LYS A 1 188 ? -28.986 -2.301 10.035 1.00 31.98 188 LYS A CA 1
ATOM 1471 C C . LYS A 1 188 ? -28.024 -1.128 10.156 1.00 31.98 188 LYS A C 1
ATOM 1473 O O . LYS A 1 188 ? -27.109 -1.124 10.972 1.00 31.98 188 LYS A O 1
ATOM 1478 N N . VAL A 1 189 ? -28.250 -0.154 9.278 1.00 32.72 189 VAL A N 1
ATOM 1479 C CA . VAL A 1 189 ? -27.600 1.157 9.242 1.00 32.72 189 VAL A CA 1
ATOM 1480 C C . VAL A 1 189 ? -27.936 1.915 10.520 1.00 32.72 189 VAL A C 1
ATOM 1482 O O . VAL A 1 189 ? -29.112 2.050 10.849 1.00 32.72 189 VAL A O 1
ATOM 1485 N N . VAL A 1 190 ? -26.921 2.448 11.196 1.00 34.44 190 VAL A N 1
ATOM 1486 C CA . VAL A 1 190 ? -27.094 3.581 12.109 1.00 34.44 190 VAL A CA 1
ATOM 1487 C C . VAL A 1 190 ? -26.312 4.754 11.525 1.00 34.44 190 VAL A C 1
ATOM 1489 O O . VAL A 1 190 ? -25.169 4.597 11.101 1.00 34.44 190 VAL A O 1
ATOM 1492 N N . ASN A 1 191 ? -27.031 5.868 11.413 1.00 34.03 191 ASN A N 1
ATOM 1493 C CA . ASN A 1 191 ? -26.728 7.081 10.663 1.00 34.03 191 ASN A CA 1
ATOM 1494 C C . ASN A 1 191 ? -25.487 7.849 11.141 1.00 34.03 191 ASN A C 1
ATOM 1496 O O . ASN A 1 191 ? -25.045 7.730 12.283 1.00 34.03 191 ASN A O 1
ATOM 1500 N N . ASP A 1 192 ? -25.011 8.676 10.212 1.00 45.88 192 ASP A N 1
ATOM 1501 C CA . ASP A 1 192 ? -23.840 9.547 10.229 1.00 45.88 192 ASP A CA 1
ATOM 1502 C C . ASP A 1 192 ? -23.711 10.489 11.437 1.00 45.88 192 ASP A C 1
ATOM 1504 O O . ASP A 1 192 ? -24.686 11.088 11.884 1.00 45.88 192 ASP A O 1
ATOM 1508 N N . GLN A 1 193 ? -22.458 10.654 11.887 1.00 36.38 193 GLN A N 1
ATOM 1509 C CA . GLN A 1 193 ? -21.728 11.915 12.140 1.00 36.38 193 GLN A CA 1
ATOM 1510 C C . GLN A 1 193 ? -20.552 11.635 13.093 1.00 36.38 193 GLN A C 1
ATOM 1512 O O . GLN A 1 193 ? -20.770 11.172 14.218 1.00 36.38 193 GLN A O 1
ATOM 1517 N N . TRP A 1 194 ? -19.310 11.921 12.668 1.00 43.62 194 TRP A N 1
ATOM 1518 C CA . TRP A 1 194 ? -18.187 12.129 13.597 1.00 43.62 194 TRP A CA 1
ATOM 1519 C C . TRP A 1 194 ? -16.975 12.858 12.981 1.00 43.62 194 TRP A C 1
ATOM 1521 O O . TRP A 1 194 ? -16.401 12.360 12.011 1.00 43.62 194 TRP A O 1
ATOM 1531 N N . PRO A 1 195 ? -16.519 13.970 13.586 1.00 40.16 195 PRO A N 1
ATOM 1532 C CA . PRO A 1 195 ? -15.123 14.397 13.579 1.00 40.16 195 PRO A CA 1
ATOM 1533 C C . PRO A 1 195 ? -14.460 14.133 14.950 1.00 40.16 195 PRO A C 1
ATOM 1535 O O . PRO A 1 195 ? -15.101 14.277 15.990 1.00 40.16 195 PRO A O 1
ATOM 1538 N N . ILE A 1 196 ? -13.173 13.773 14.964 1.00 52.22 196 ILE A N 1
ATOM 1539 C CA . ILE A 1 196 ? -12.329 13.732 16.178 1.00 52.22 196 ILE A CA 1
ATOM 1540 C C . ILE A 1 196 ? -11.580 15.070 16.272 1.00 52.22 196 ILE A C 1
ATOM 1542 O O . ILE A 1 196 ? -11.254 15.662 15.242 1.00 52.22 196 ILE A O 1
ATOM 1546 N N . SER A 1 197 ? -11.327 15.583 17.480 1.00 48.72 197 SER A N 1
ATOM 1547 C CA . SER A 1 197 ? -10.451 16.745 17.666 1.00 48.72 197 SER A CA 1
ATOM 1548 C C . SER A 1 197 ? -8.979 16.335 17.534 1.00 48.72 197 SER A C 1
ATOM 1550 O O . SER A 1 197 ? -8.554 15.339 18.114 1.00 48.72 197 SER A O 1
ATOM 1552 N N . GLN A 1 198 ? -8.184 17.145 16.826 1.00 50.53 198 GLN A N 1
ATOM 1553 C CA . GLN A 1 198 ? -6.730 16.968 16.657 1.00 50.53 198 GLN A CA 1
ATOM 1554 C C . GLN A 1 198 ? -5.993 16.728 17.991 1.00 50.53 198 GLN A C 1
ATOM 1556 O O . GLN A 1 198 ? -5.027 15.978 18.049 1.00 50.53 198 GLN A O 1
ATOM 1561 N N . THR A 1 199 ? -6.509 17.296 19.082 1.00 52.81 199 THR A N 1
ATOM 1562 C CA . THR A 1 199 ? -5.981 17.157 20.444 1.00 52.81 199 THR A CA 1
ATOM 1563 C C . THR A 1 199 ? -5.889 15.704 20.920 1.00 52.81 199 THR A C 1
ATOM 1565 O O . THR A 1 199 ? -4.890 15.335 21.524 1.00 52.81 199 THR A O 1
ATOM 1568 N N . ALA A 1 200 ? -6.879 14.858 20.609 1.00 47.12 200 ALA A N 1
ATOM 1569 C CA . ALA A 1 200 ? -6.869 13.455 21.038 1.00 47.12 200 ALA A CA 1
ATOM 1570 C C . ALA A 1 200 ? -5.804 12.623 20.296 1.00 47.12 200 ALA A C 1
ATOM 1572 O O . ALA A 1 200 ? -5.250 11.672 20.846 1.00 47.12 200 ALA A O 1
ATOM 1573 N N . ILE A 1 201 ? -5.489 13.004 19.052 1.00 50.44 201 ILE A N 1
ATOM 1574 C CA . ILE A 1 201 ? -4.431 12.378 18.248 1.00 50.44 201 ILE A CA 1
ATOM 1575 C C . ILE A 1 201 ? -3.057 12.750 18.817 1.00 50.44 201 ILE A C 1
ATOM 1577 O O . ILE A 1 201 ? -2.190 11.887 18.965 1.00 50.44 201 ILE A O 1
ATOM 1581 N N . ASP A 1 202 ? -2.867 14.025 19.154 1.00 57.50 202 ASP A N 1
ATOM 1582 C CA . ASP A 1 202 ? -1.590 14.542 19.647 1.00 57.50 202 ASP A CA 1
ATOM 1583 C C . ASP A 1 202 ? -1.229 13.944 21.026 1.00 57.50 202 ASP A C 1
ATOM 1585 O O . ASP A 1 202 ? -0.080 13.553 21.241 1.00 57.50 202 ASP A O 1
ATOM 1589 N N . GLU A 1 203 ? -2.209 13.768 21.923 1.00 59.59 203 GLU A N 1
ATOM 1590 C CA . GLU A 1 203 ? -2.019 13.131 23.241 1.00 59.59 203 GLU A CA 1
ATOM 1591 C C . GLU A 1 203 ? -1.568 11.661 23.130 1.00 59.59 203 GLU A C 1
ATOM 1593 O O . GLU A 1 203 ? -0.656 11.221 23.837 1.00 59.59 203 GLU A O 1
ATOM 1598 N N . LEU A 1 204 ? -2.146 10.902 22.192 1.00 49.88 204 LEU A N 1
ATOM 1599 C CA . LEU A 1 204 ? -1.784 9.503 21.948 1.00 49.88 204 LEU A CA 1
ATOM 1600 C C . LEU A 1 204 ? -0.355 9.359 21.400 1.00 49.88 204 LEU A C 1
ATOM 1602 O O . LEU A 1 204 ? 0.392 8.466 21.814 1.00 49.88 204 LEU A O 1
ATOM 1606 N N . LEU A 1 205 ? 0.039 10.232 20.466 1.00 50.28 205 LEU A N 1
ATOM 1607 C CA . LEU A 1 205 ? 1.403 10.250 19.929 1.00 50.28 205 LEU A CA 1
ATOM 1608 C C . LEU A 1 205 ? 2.430 10.577 21.024 1.00 50.28 205 LEU A C 1
ATOM 1610 O O . LEU A 1 205 ? 3.536 10.029 21.015 1.00 50.28 205 LEU A O 1
ATOM 1614 N N . GLU A 1 206 ? 2.058 11.410 21.998 1.00 65.00 206 GLU A N 1
ATOM 1615 C CA . GLU A 1 206 ? 2.901 11.732 23.146 1.00 65.00 206 GLU A CA 1
ATOM 1616 C C . GLU A 1 206 ? 3.065 10.537 24.107 1.00 65.00 206 GLU A C 1
ATOM 1618 O O . GLU A 1 206 ? 4.190 10.235 24.515 1.00 65.00 206 GLU A O 1
ATOM 1623 N N . GLU A 1 207 ? 1.997 9.798 24.427 1.00 59.91 207 GLU A N 1
ATOM 1624 C CA . GLU A 1 207 ? 2.075 8.595 25.280 1.00 59.91 207 GLU A CA 1
ATOM 1625 C C . GLU A 1 207 ? 2.945 7.486 24.667 1.00 59.91 207 GLU A C 1
ATOM 1627 O O . GLU A 1 207 ? 3.768 6.871 25.357 1.00 59.91 207 GLU A O 1
ATOM 1632 N N . LEU A 1 208 ? 2.824 7.263 23.357 1.00 48.34 208 LEU A N 1
ATOM 1633 C CA . LEU A 1 208 ? 3.618 6.263 22.636 1.00 48.34 208 LEU A CA 1
ATOM 1634 C C . LEU A 1 208 ? 5.097 6.660 22.504 1.00 48.34 208 LEU A C 1
ATOM 1636 O O . LEU A 1 208 ? 5.964 5.796 22.362 1.00 48.34 208 LEU A O 1
ATOM 1640 N N . SER A 1 209 ? 5.414 7.955 22.588 1.00 52.91 209 SER A N 1
ATOM 1641 C CA . SER A 1 209 ? 6.803 8.432 22.615 1.00 52.91 209 SER A CA 1
ATOM 1642 C C . SER A 1 209 ? 7.502 8.181 23.959 1.00 52.91 209 SER A C 1
ATOM 1644 O O . SER A 1 209 ? 8.724 8.045 23.994 1.00 52.91 209 SER A O 1
ATOM 1646 N N . LYS A 1 210 ? 6.731 8.064 25.053 1.00 58.28 210 LYS A N 1
ATOM 1647 C CA . LYS A 1 210 ? 7.226 7.857 26.428 1.00 58.28 210 LYS A CA 1
ATOM 1648 C C . LYS A 1 210 ? 7.512 6.389 26.765 1.00 58.28 210 LYS A C 1
ATOM 1650 O O . LYS A 1 210 ? 8.107 6.111 27.799 1.00 58.28 210 LYS A O 1
ATOM 1655 N N . THR A 1 211 ? 7.094 5.453 25.912 1.00 42.88 211 THR A N 1
ATOM 1656 C CA . THR A 1 211 ? 7.243 3.996 26.103 1.00 42.88 211 THR A CA 1
ATOM 1657 C C . THR A 1 211 ? 8.430 3.381 25.341 1.00 42.88 211 THR A C 1
ATOM 1659 O O . THR A 1 211 ? 8.473 2.167 25.142 1.00 42.88 211 THR A O 1
ATOM 1662 N N . ARG A 1 212 ? 9.413 4.197 24.935 1.00 41.31 212 ARG A N 1
ATOM 1663 C CA . ARG A 1 212 ? 10.694 3.742 24.364 1.00 41.31 212 ARG A CA 1
ATOM 1664 C C . ARG A 1 212 ? 11.839 3.769 25.364 1.00 41.31 212 ARG A C 1
ATOM 1666 O O . ARG A 1 212 ? 11.925 4.751 26.128 1.00 41.31 212 ARG A O 1
#